Protein AF-A0A5B0P324-F1 (afdb_monomer)

Radius of gyration: 37.44 Å; Cα contacts (8 Å, |Δi|>4): 246; chains: 1; bounding box: 64×86×135 Å

Foldseek 3Di:
DDDDDDDDDDDDDDDDDDDDDDDDDDDDDDDDDDDDDDDDDDDDDDDDDDDDDDDDDDDYDDDDDDDDDDDDDDDDDDDDDDDPPPDPDPPPDPPDPDPLADDPVVDDPQCVLVLVLLLLLLCQQQVVQDPPDAFDADDPVLVVVLVVPDDDLVVLLVLLPPLVDDFPADLVLAPGCPPPDAAWGDGPPAIFHGDPCLVVVLSSSCRSSSHSGLGAGLVDDCPDNRNSNSLSSSLSSQLVSLVVCRRVRSVHDNVSSPDCVNSVSSVSNVRRPVSND

pLDDT: mean 73.2, std 26.62, range [27.5, 98.44]

Mean predicted aligned error: 17.52 Å

Sequence (277 aa):
MIPQNPQKPNQTRQNLEDHQNRTPLQSTKERRAPLKDLEHQNQPHQKNPITPPLPRNTPSSQQRTPSSQQKTPSSHQKSPSNQQKCSVTPKTKSPPANPLQMITKNMPESFSQTRDALYAHIKIIWNLMEQKTIPGPPPSDSLREFNSRFSDANEIEQTAENTNAPSLIPVKDIQTLKSLKLGRRKVGKGLVHLEDFFVEYTQATLARLGLRIWAPDLEDSPDSLYNEACRQAALKTFRQAACSDAYAYMNINKNHAKNLQLLIPTYNHYVHFLQKN

Secondary structure (DSSP, 8-state):
-----------------------PPP---PPPPPPP--------------------------------------------------------PPPPPPTTS--GGGS-GGGHHHHHHHHHHHHHHTT--STTPPPPPPPHHHHHHHTTT-SSHHHHHHHHH-TTSPPSS-GGG--TTTT---EEEEETTEEEEE-HHHHHHHHHHHHHTT-SS----SSS-TTSHHHHHHHHHHHHHHHHHHHTTTTGGGT--TTGGG-HHHHHHHHHIIIIITTT-

Structure (mmCIF, N/CA/C/O backbone):
data_AF-A0A5B0P324-F1
#
_entry.id   AF-A0A5B0P324-F1
#
loop_
_atom_site.group_PDB
_atom_site.id
_atom_site.type_symbol
_atom_site.label_atom_id
_atom_site.label_alt_id
_atom_site.label_comp_id
_atom_site.label_asym_id
_atom_site.label_entity_id
_atom_site.label_seq_id
_atom_site.pdbx_PDB_ins_code
_atom_site.Cartn_x
_atom_site.Cartn_y
_atom_site.Cartn_z
_atom_site.occupancy
_atom_site.B_iso_or_equiv
_atom_site.auth_seq_id
_atom_site.auth_comp_id
_atom_site.auth_asym_id
_atom_site.auth_atom_id
_atom_site.pdbx_PDB_model_num
ATOM 1 N N . MET A 1 1 ? 40.102 -16.112 65.828 1.00 38.84 1 MET A N 1
ATOM 2 C CA . MET A 1 1 ? 38.971 -17.036 66.059 1.00 38.84 1 MET A CA 1
ATOM 3 C C . MET A 1 1 ? 38.393 -17.461 64.718 1.00 38.84 1 MET A C 1
ATOM 5 O O . MET A 1 1 ? 37.965 -16.606 63.961 1.00 38.84 1 MET A O 1
ATOM 9 N N . ILE A 1 2 ? 38.449 -18.763 64.443 1.00 48.31 2 ILE A N 1
ATOM 10 C CA . ILE A 1 2 ? 37.806 -19.571 63.381 1.00 48.31 2 ILE A CA 1
ATOM 11 C C . ILE A 1 2 ? 37.641 -20.940 64.115 1.00 48.31 2 ILE A C 1
ATOM 13 O O . ILE A 1 2 ? 38.587 -21.254 64.848 1.00 48.31 2 ILE A O 1
ATOM 17 N N . PRO A 1 3 ? 36.532 -21.725 64.041 1.00 58.47 3 PRO A N 1
ATOM 18 C CA . PRO A 1 3 ? 35.900 -22.099 62.774 1.00 58.47 3 PRO A CA 1
ATOM 19 C C . PRO A 1 3 ? 34.384 -22.439 62.728 1.00 58.47 3 PRO A C 1
ATOM 21 O O . PRO A 1 3 ? 33.719 -22.662 63.729 1.00 58.47 3 PRO A O 1
ATOM 24 N N . GLN A 1 4 ? 33.943 -22.620 61.475 1.00 42.94 4 GLN A N 1
ATOM 25 C CA . GLN A 1 4 ? 33.040 -23.668 60.958 1.00 42.94 4 GLN A CA 1
ATOM 26 C C . GLN A 1 4 ? 31.518 -23.683 61.211 1.00 42.94 4 GLN A C 1
ATOM 28 O O . GLN A 1 4 ? 30.968 -23.343 62.249 1.00 42.94 4 GLN A O 1
ATOM 33 N N . ASN A 1 5 ? 30.877 -24.176 60.149 1.00 45.59 5 ASN A N 1
ATOM 34 C CA . ASN A 1 5 ? 29.464 -24.430 59.893 1.00 45.59 5 ASN A CA 1
ATOM 35 C C . ASN A 1 5 ? 29.218 -25.957 59.867 1.00 45.59 5 ASN A C 1
ATOM 37 O O . ASN A 1 5 ? 30.093 -26.661 59.355 1.00 45.59 5 ASN A O 1
ATOM 41 N N . PRO A 1 6 ? 28.051 -26.476 60.297 1.00 56.59 6 PRO A N 1
ATOM 42 C CA . PRO A 1 6 ? 27.623 -27.841 59.972 1.00 56.59 6 PRO A CA 1
ATOM 43 C C . PRO A 1 6 ? 26.332 -27.941 59.121 1.00 56.59 6 PRO A C 1
ATOM 45 O O . PRO A 1 6 ? 25.671 -26.960 58.795 1.00 56.59 6 PRO A O 1
ATOM 48 N N . GLN A 1 7 ? 26.035 -29.169 58.682 1.00 37.22 7 GLN A N 1
ATOM 49 C CA . GLN A 1 7 ? 25.192 -29.534 57.528 1.00 37.22 7 GLN A CA 1
ATOM 50 C C . GLN A 1 7 ? 23.667 -29.681 57.776 1.00 37.22 7 GLN A C 1
ATOM 52 O O . GLN A 1 7 ? 23.181 -29.717 58.901 1.00 37.22 7 GLN A O 1
ATOM 57 N N . LYS A 1 8 ? 22.938 -29.861 56.658 1.00 42.09 8 LYS A N 1
ATOM 58 C CA . LYS A 1 8 ? 21.540 -30.339 56.521 1.00 42.09 8 LYS A CA 1
ATOM 59 C C . LYS A 1 8 ? 21.308 -31.785 57.024 1.00 42.09 8 LYS A C 1
ATOM 61 O O . LYS A 1 8 ? 22.247 -32.577 57.024 1.00 42.09 8 LYS A O 1
ATOM 66 N N . PRO A 1 9 ? 20.026 -32.191 57.137 1.00 49.50 9 PRO A N 1
ATOM 67 C CA . PRO A 1 9 ? 19.474 -33.413 56.512 1.00 49.50 9 PRO A CA 1
ATOM 68 C C . PRO A 1 9 ? 18.405 -33.071 55.430 1.00 49.50 9 PRO A C 1
ATOM 70 O O . PRO A 1 9 ? 17.755 -32.036 55.520 1.00 49.50 9 PRO A O 1
ATOM 73 N N . ASN A 1 10 ? 18.341 -33.722 54.254 1.00 34.81 10 ASN A N 1
ATOM 74 C CA . ASN A 1 10 ? 17.746 -35.041 53.907 1.00 34.81 10 ASN A CA 1
ATOM 75 C C . ASN A 1 10 ? 16.214 -35.111 54.137 1.00 34.81 10 ASN A C 1
ATOM 77 O O . ASN A 1 10 ? 15.773 -34.939 55.262 1.00 34.81 10 ASN A O 1
ATOM 81 N N . GLN A 1 11 ? 15.354 -35.164 53.104 1.00 36.81 11 GLN A N 1
ATOM 82 C CA . GLN A 1 11 ? 15.037 -36.239 52.119 1.00 36.81 11 GLN A CA 1
ATOM 83 C C . GLN A 1 11 ? 13.753 -37.006 52.505 1.00 36.81 11 GLN A C 1
ATOM 85 O O . GLN A 1 11 ? 13.722 -37.562 53.590 1.00 36.81 11 GLN A O 1
ATOM 90 N N . THR A 1 12 ? 12.789 -37.116 51.571 1.00 36.47 12 THR A N 1
ATOM 91 C CA . THR A 1 12 ? 11.910 -38.292 51.323 1.00 36.47 12 THR A CA 1
ATOM 92 C C . THR A 1 12 ? 11.412 -38.233 49.863 1.00 36.47 12 THR A C 1
ATOM 94 O O . THR A 1 12 ? 11.355 -37.154 49.270 1.00 36.47 12 THR A O 1
ATOM 97 N N . ARG A 1 13 ? 11.132 -39.391 49.247 1.00 38.38 13 ARG A N 1
ATOM 98 C CA . ARG A 1 13 ? 10.875 -39.618 47.807 1.00 38.38 13 ARG A CA 1
ATOM 99 C C . ARG A 1 13 ? 9.849 -40.766 47.646 1.00 38.38 13 ARG A C 1
ATOM 101 O O . ARG A 1 13 ? 9.737 -41.551 48.579 1.00 38.38 13 ARG A O 1
ATOM 108 N N . GLN A 1 14 ? 9.257 -40.926 46.447 1.00 37.28 14 GLN A N 1
ATOM 109 C CA . GLN A 1 14 ? 8.412 -42.070 45.987 1.00 37.28 14 GLN A CA 1
ATOM 110 C C . GLN A 1 14 ? 6.9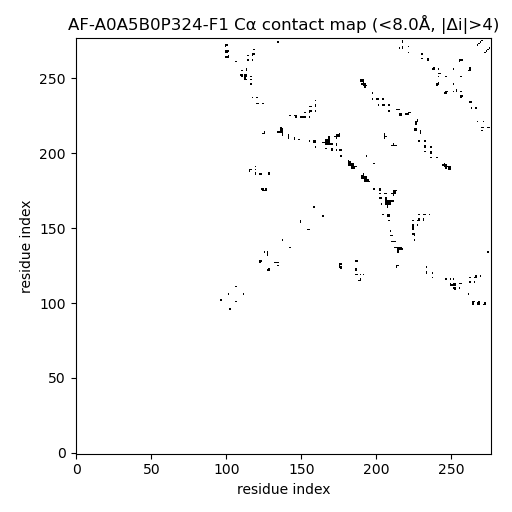55 -42.073 46.524 1.00 37.28 14 GLN A C 1
ATOM 112 O O . GLN A 1 14 ? 6.718 -41.512 47.586 1.00 37.28 14 GLN A O 1
ATOM 117 N N . ASN A 1 15 ? 5.914 -42.611 45.860 1.00 31.88 15 ASN A N 1
ATOM 118 C CA . ASN A 1 15 ? 5.717 -43.352 44.582 1.00 31.88 15 ASN A CA 1
ATOM 119 C C . ASN A 1 15 ? 4.668 -42.600 43.704 1.00 31.88 15 ASN A C 1
ATOM 121 O O . ASN A 1 15 ? 3.991 -41.725 44.230 1.00 31.88 15 ASN A O 1
ATOM 125 N N . LEU A 1 16 ? 4.533 -42.710 42.372 1.00 35.53 16 LEU A N 1
ATOM 126 C CA . LEU A 1 16 ? 4.498 -43.829 41.406 1.00 35.53 16 LEU A CA 1
ATOM 127 C C . LEU A 1 16 ? 3.202 -44.672 41.440 1.00 35.53 16 LEU A C 1
ATOM 129 O O . LEU A 1 16 ? 3.083 -45.547 42.285 1.00 35.53 16 LEU A O 1
ATOM 133 N N . GLU A 1 17 ? 2.303 -44.459 40.470 1.00 35.44 17 GLU A N 1
ATOM 134 C CA . GLU A 1 17 ? 1.503 -45.527 39.841 1.00 35.44 17 GLU A CA 1
ATOM 135 C C . GLU A 1 17 ? 0.922 -45.071 38.484 1.00 35.44 17 GLU A C 1
ATOM 137 O O . GLU A 1 17 ? 0.574 -43.903 38.297 1.00 35.44 17 GLU A O 1
ATOM 142 N N . ASP A 1 18 ? 0.891 -45.992 37.517 1.00 34.66 18 ASP A N 1
ATOM 143 C CA . ASP A 1 18 ? 0.393 -45.794 36.150 1.00 34.66 18 ASP A CA 1
ATOM 144 C C . ASP A 1 18 ? -1.140 -45.716 36.082 1.00 34.66 18 ASP A C 1
ATOM 146 O O . ASP A 1 18 ? -1.825 -46.328 36.895 1.00 34.66 18 ASP A O 1
ATOM 150 N N . HIS A 1 19 ? -1.680 -45.125 35.007 1.00 41.00 19 HIS A N 1
ATOM 151 C CA . HIS A 1 19 ? -2.779 -45.758 34.262 1.00 41.00 19 HIS A CA 1
ATOM 152 C C . HIS A 1 19 ? -2.731 -45.372 32.777 1.00 41.00 19 HIS A C 1
ATOM 154 O O . HIS A 1 19 ? -2.696 -44.201 32.400 1.00 41.00 19 HIS A O 1
ATOM 160 N N . GLN A 1 20 ? -2.721 -46.391 31.921 1.00 37.59 20 GLN A N 1
ATOM 161 C CA . GLN A 1 20 ? -2.701 -46.252 30.468 1.00 37.59 20 GLN A CA 1
ATOM 162 C C . GLN A 1 20 ? -4.116 -45.995 29.940 1.00 37.59 20 GLN A C 1
ATOM 164 O O . GLN A 1 20 ? -5.059 -46.649 30.380 1.00 37.59 20 GLN A O 1
ATOM 169 N N . ASN A 1 21 ? -4.256 -45.182 28.889 1.00 31.30 21 ASN A N 1
ATOM 170 C CA . ASN A 1 21 ? -5.264 -45.496 27.876 1.00 31.30 21 ASN A CA 1
ATOM 171 C C . ASN A 1 21 ? -4.837 -45.030 26.475 1.00 31.30 21 ASN A C 1
ATOM 173 O O . ASN A 1 21 ? -4.677 -43.838 26.214 1.00 31.30 21 ASN A O 1
ATOM 177 N N . ARG A 1 22 ? -4.637 -45.994 25.569 1.00 35.97 22 ARG A N 1
ATOM 178 C CA . ARG A 1 22 ? -4.470 -45.772 24.126 1.00 35.97 22 ARG A CA 1
ATOM 179 C C . ARG A 1 22 ? -5.779 -46.145 23.440 1.00 35.97 22 ARG A C 1
ATOM 181 O O . ARG A 1 22 ? -6.241 -47.265 23.624 1.00 35.97 22 ARG A O 1
ATOM 188 N N . THR A 1 23 ? -6.250 -45.304 22.524 1.00 33.69 23 THR A N 1
ATOM 189 C CA . THR A 1 23 ? -7.283 -45.680 21.542 1.00 33.69 23 THR A CA 1
ATOM 190 C C . THR A 1 23 ? -6.817 -45.219 20.150 1.00 33.69 23 THR A C 1
ATOM 192 O O . THR A 1 23 ? -6.193 -44.158 20.061 1.00 33.69 23 THR A O 1
ATOM 195 N N . PRO A 1 24 ? -6.960 -46.030 19.080 1.00 40.94 24 PRO A N 1
ATOM 196 C CA . PRO A 1 24 ? -5.988 -46.008 17.982 1.00 40.94 24 PRO A CA 1
ATOM 197 C C . PRO A 1 24 ? -6.380 -45.172 16.756 1.00 40.94 24 PRO A C 1
ATOM 199 O O . PRO A 1 24 ? -7.552 -44.931 16.476 1.00 40.94 24 PRO A O 1
ATOM 202 N N . LEU A 1 25 ? -5.364 -44.842 15.949 1.00 35.66 25 LEU A N 1
ATOM 203 C CA . LEU A 1 25 ? -5.528 -44.416 14.557 1.00 35.66 25 LEU A CA 1
ATOM 204 C C . LEU A 1 25 ? -6.272 -45.486 13.743 1.00 35.66 25 LEU A C 1
ATOM 206 O O . LEU A 1 25 ? -5.781 -46.608 13.608 1.00 35.66 25 LEU A O 1
ATOM 210 N N . GLN A 1 26 ? -7.385 -45.114 13.110 1.00 33.41 26 GLN A N 1
ATOM 211 C CA . GLN A 1 26 ? -7.947 -45.878 11.996 1.00 33.41 26 GLN A CA 1
ATOM 212 C C . GLN A 1 26 ? -7.481 -45.288 10.664 1.00 33.41 26 GLN A C 1
ATOM 214 O O . GLN A 1 26 ? -7.723 -44.126 10.349 1.00 33.41 26 GLN A O 1
ATOM 219 N N . SER A 1 27 ? -6.806 -46.122 9.872 1.00 32.44 27 SER A N 1
ATOM 220 C CA . SER A 1 27 ? -6.469 -45.837 8.480 1.00 32.44 27 SER A CA 1
ATOM 221 C C . SER A 1 27 ? -7.545 -46.430 7.575 1.00 32.44 27 SER A C 1
ATOM 223 O O . SER A 1 27 ? -7.651 -47.651 7.461 1.00 32.44 27 SER A O 1
ATOM 225 N N . THR A 1 28 ? -8.318 -45.584 6.897 1.00 33.25 28 THR A N 1
ATOM 226 C CA . THR A 1 28 ? -9.235 -46.001 5.828 1.00 33.25 28 THR A CA 1
ATOM 227 C C . THR A 1 28 ? -8.623 -45.705 4.460 1.00 33.25 28 THR A C 1
ATOM 229 O O . THR A 1 28 ? -8.764 -44.628 3.885 1.00 33.25 28 THR A O 1
ATOM 232 N N . LYS A 1 29 ? -7.930 -46.708 3.909 1.00 35.59 29 LYS A N 1
ATOM 233 C CA . LYS A 1 29 ? -7.640 -46.783 2.471 1.00 35.59 29 LYS A CA 1
ATOM 234 C C . LYS A 1 29 ? -8.918 -47.175 1.729 1.00 35.59 29 LYS A C 1
ATOM 236 O O . LYS A 1 29 ? -9.218 -48.364 1.649 1.00 35.59 29 LYS A O 1
ATOM 241 N N . GLU A 1 30 ? -9.606 -46.224 1.103 1.00 31.67 30 GLU A N 1
ATOM 242 C CA . GLU A 1 30 ? -10.566 -46.561 0.046 1.00 31.67 30 GLU A CA 1
ATOM 243 C C . GLU A 1 30 ? -9.902 -46.526 -1.333 1.00 31.67 30 GLU A C 1
ATOM 245 O O . GLU A 1 30 ? -9.440 -45.497 -1.827 1.00 31.67 30 GLU A O 1
ATOM 250 N N . ARG A 1 31 ? -9.858 -47.700 -1.970 1.00 33.34 31 ARG A N 1
ATOM 251 C CA . ARG A 1 31 ? -9.527 -47.850 -3.388 1.00 33.34 31 ARG A CA 1
ATOM 252 C C . ARG A 1 31 ? -10.742 -47.438 -4.219 1.00 33.34 31 ARG A C 1
ATOM 254 O O . ARG A 1 31 ? -11.759 -48.121 -4.164 1.00 33.34 31 ARG A O 1
ATOM 261 N N . ARG A 1 32 ? -10.609 -46.433 -5.088 1.00 34.09 32 ARG A N 1
ATOM 262 C CA . ARG A 1 32 ? -11.488 -46.331 -6.265 1.00 34.09 32 ARG A CA 1
ATOM 263 C C . ARG A 1 32 ? -10.964 -47.249 -7.367 1.00 34.09 32 ARG A C 1
ATOM 265 O O . ARG A 1 32 ? -9.829 -47.093 -7.811 1.00 34.09 32 ARG A O 1
ATOM 272 N N . ALA A 1 33 ? -11.795 -48.192 -7.802 1.00 36.06 33 ALA A N 1
ATOM 273 C CA . ALA A 1 33 ? -11.613 -48.889 -9.071 1.00 36.06 33 ALA A CA 1
ATOM 274 C C . ALA A 1 33 ? -12.147 -48.012 -10.227 1.00 36.06 33 ALA A C 1
ATOM 276 O O . ALA A 1 33 ? -13.065 -47.219 -10.002 1.00 36.06 33 ALA A O 1
ATOM 277 N N . PRO A 1 34 ? -11.594 -48.119 -11.448 1.00 40.34 34 PRO A N 1
ATOM 278 C CA . PRO A 1 34 ? -12.082 -47.372 -12.600 1.00 40.34 34 PRO A CA 1
ATOM 279 C C . PRO A 1 34 ? -13.266 -48.091 -13.261 1.00 40.34 34 PRO A C 1
ATOM 281 O O . PRO A 1 34 ? -13.194 -49.296 -13.502 1.00 40.34 34 PRO A O 1
ATOM 284 N N . LEU A 1 35 ? -14.312 -47.346 -13.630 1.00 31.72 35 LEU A N 1
ATOM 285 C CA . LEU A 1 35 ? -15.255 -47.787 -14.659 1.00 31.72 35 LEU A CA 1
ATOM 286 C C . LEU A 1 35 ? -14.938 -47.081 -15.977 1.00 31.72 35 LEU A C 1
ATOM 288 O O . LEU A 1 35 ? -14.643 -45.886 -16.002 1.00 31.72 35 LEU A O 1
ATOM 292 N N . LYS A 1 36 ? -14.993 -47.862 -17.050 1.00 31.62 36 LYS A N 1
ATOM 293 C CA . LYS A 1 36 ? -14.833 -47.435 -18.435 1.00 31.62 36 LYS A CA 1
ATOM 294 C C . LYS A 1 36 ? -16.193 -47.362 -19.131 1.00 31.62 36 LYS A C 1
ATOM 296 O O . LYS A 1 36 ? -17.116 -48.060 -18.728 1.00 31.62 36 LYS A O 1
ATOM 301 N N . ASP A 1 37 ? -16.217 -46.566 -20.193 1.00 30.27 37 ASP A N 1
ATOM 302 C CA . ASP A 1 37 ? -17.000 -46.716 -21.422 1.00 30.27 37 ASP A CA 1
ATOM 303 C C . ASP A 1 37 ? -18.512 -46.992 -21.305 1.00 30.27 37 ASP A C 1
ATOM 305 O O . ASP A 1 37 ? -18.965 -48.114 -21.089 1.00 30.27 37 ASP A O 1
ATOM 309 N N . LEU A 1 38 ? -19.297 -45.971 -21.659 1.00 34.16 38 LEU A N 1
ATOM 310 C CA . LEU A 1 38 ? -20.441 -46.167 -22.546 1.00 34.16 38 LEU A CA 1
ATOM 311 C C . LEU A 1 38 ? -20.463 -45.029 -23.575 1.00 34.16 38 LEU A C 1
ATOM 313 O O . LEU A 1 38 ? -20.365 -43.849 -23.245 1.00 34.16 38 LEU A O 1
ATOM 317 N N . GLU A 1 39 ? -20.470 -45.443 -24.834 1.00 30.38 39 GLU A N 1
ATOM 318 C CA . GLU A 1 39 ? -20.214 -44.650 -26.037 1.00 30.38 39 GLU A CA 1
ATOM 319 C C . GLU A 1 39 ? -21.546 -44.289 -26.735 1.00 30.38 39 GLU A C 1
ATOM 321 O O . GLU A 1 39 ? -22.606 -44.742 -26.310 1.00 30.38 39 GLU A O 1
ATOM 326 N N . HIS A 1 40 ? -21.461 -43.574 -27.864 1.00 33.56 40 HIS A N 1
ATOM 327 C CA . HIS A 1 40 ? -22.527 -43.283 -28.838 1.00 33.56 40 HIS A CA 1
ATOM 328 C C . HIS A 1 40 ? -23.510 -42.147 -28.469 1.00 33.56 40 HIS A C 1
ATOM 330 O O . HIS A 1 40 ? -23.932 -42.008 -27.330 1.00 33.56 40 HIS A O 1
ATOM 336 N N . GLN A 1 41 ? -23.980 -41.300 -29.396 1.00 28.94 41 GLN A N 1
ATOM 337 C CA . GLN A 1 41 ? -23.569 -40.964 -30.775 1.00 28.94 41 GLN A CA 1
ATOM 338 C C . GLN A 1 41 ? -24.438 -39.770 -31.224 1.00 28.94 41 GLN A C 1
ATOM 340 O O . GLN A 1 41 ? -25.619 -39.765 -30.893 1.00 28.94 41 GLN A O 1
ATOM 345 N N . ASN A 1 42 ? -23.883 -38.780 -31.947 1.00 29.62 42 ASN A N 1
ATOM 346 C CA . ASN A 1 42 ? -24.528 -38.028 -33.053 1.00 29.62 42 ASN A CA 1
ATOM 347 C C . ASN A 1 42 ? -23.799 -36.707 -33.392 1.00 29.62 42 ASN A C 1
ATOM 349 O O . ASN A 1 42 ? -23.992 -35.676 -32.752 1.00 29.62 42 ASN A O 1
ATOM 353 N N . GLN A 1 43 ? -23.043 -36.727 -34.493 1.00 32.72 43 GLN A N 1
ATOM 354 C CA . GLN A 1 43 ? -22.943 -35.601 -35.430 1.00 32.72 43 GLN A CA 1
ATOM 355 C C . GLN A 1 43 ? -23.574 -36.044 -36.756 1.00 32.72 43 GLN A C 1
ATOM 357 O O . GLN A 1 43 ? -23.440 -37.214 -37.117 1.00 32.72 43 GLN A O 1
ATOM 362 N N . PRO A 1 44 ? -24.101 -35.106 -37.552 1.00 34.38 44 PRO A N 1
ATOM 363 C CA . PRO A 1 44 ? -24.042 -35.189 -39.004 1.00 34.38 44 PRO A CA 1
ATOM 364 C C . PRO A 1 44 ? -23.122 -34.102 -39.595 1.00 34.38 44 PRO A C 1
ATOM 366 O O . PRO A 1 44 ? -23.127 -32.947 -39.172 1.00 34.38 44 PRO A O 1
ATOM 369 N N . HIS A 1 45 ? -22.330 -34.480 -40.600 1.00 30.77 45 HIS A N 1
ATOM 370 C CA . HIS A 1 45 ? -21.428 -33.590 -41.343 1.00 30.77 45 HIS A CA 1
ATOM 371 C C . HIS A 1 45 ? -22.122 -32.824 -42.486 1.00 30.77 45 HIS A C 1
ATOM 373 O O . HIS A 1 45 ? -23.000 -33.380 -43.137 1.00 30.77 45 HIS A O 1
ATOM 379 N N . GLN A 1 46 ? -21.587 -31.643 -42.835 1.00 33.47 46 GLN A N 1
ATOM 380 C CA . GLN A 1 46 ? -21.504 -31.039 -44.191 1.00 33.47 46 GLN A CA 1
ATOM 381 C C . GLN A 1 46 ? -20.531 -29.832 -44.092 1.00 33.47 46 GLN A C 1
ATOM 383 O O . GLN A 1 46 ? -20.757 -28.949 -43.277 1.00 33.47 46 GLN A O 1
ATOM 388 N N . LYS A 1 47 ? -19.298 -29.840 -44.630 1.00 31.91 47 LYS A N 1
ATOM 389 C CA . LYS A 1 47 ? -18.827 -29.714 -46.036 1.00 31.91 47 LYS A CA 1
ATOM 390 C C . LYS A 1 47 ? -19.180 -28.383 -46.754 1.00 31.91 47 LYS A C 1
ATOM 392 O O . LYS A 1 47 ? -20.195 -28.319 -47.425 1.00 31.91 47 LYS A O 1
ATOM 397 N N . ASN A 1 48 ? -18.278 -27.391 -46.607 1.00 30.67 48 ASN A N 1
ATOM 398 C CA . ASN A 1 48 ? -17.602 -26.492 -47.591 1.00 30.67 48 ASN A CA 1
ATOM 399 C C . ASN A 1 48 ? -18.221 -26.207 -48.991 1.00 30.67 48 ASN A C 1
ATOM 401 O O . ASN A 1 48 ? -18.841 -27.109 -49.546 1.00 30.67 48 ASN A O 1
ATOM 405 N N . PRO A 1 49 ? -17.781 -25.148 -49.731 1.00 44.47 49 PRO A N 1
ATOM 406 C CA . PRO A 1 49 ? -17.235 -23.810 -49.380 1.00 44.47 49 PRO A CA 1
ATOM 407 C C . PRO A 1 49 ? -17.918 -22.671 -50.217 1.00 44.47 49 PRO A C 1
ATOM 409 O O . PRO A 1 49 ? -18.979 -22.915 -50.774 1.00 44.47 49 PRO A O 1
ATOM 412 N N . ILE A 1 50 ? -17.306 -21.468 -50.349 1.00 32.25 50 ILE A N 1
ATOM 413 C CA . ILE A 1 50 ? -17.187 -20.596 -51.571 1.00 32.25 50 ILE A CA 1
ATOM 414 C C . ILE A 1 50 ? -17.135 -19.074 -51.257 1.00 32.25 50 ILE A C 1
ATOM 416 O O . ILE A 1 50 ? -17.992 -18.518 -50.577 1.00 32.25 50 ILE A O 1
ATOM 420 N N . THR A 1 51 ? -16.163 -18.396 -51.877 1.00 33.97 51 THR A N 1
ATOM 421 C CA . THR A 1 51 ? -16.077 -16.948 -52.204 1.00 33.97 51 THR A CA 1
ATOM 422 C C . THR A 1 51 ? -15.551 -16.844 -53.652 1.00 33.97 51 THR A C 1
ATOM 424 O O . THR A 1 51 ? -14.995 -17.840 -54.123 1.00 33.97 51 THR A O 1
ATOM 427 N N . PRO A 1 52 ? -15.579 -15.690 -54.363 1.00 52.53 52 PRO A N 1
ATOM 428 C CA . PRO A 1 52 ? -16.289 -14.414 -54.171 1.00 52.53 52 PRO A CA 1
ATOM 429 C C . PRO A 1 52 ? -17.200 -14.090 -55.399 1.00 52.53 52 PRO A C 1
ATOM 431 O O . PRO A 1 52 ? -17.535 -15.008 -56.147 1.00 52.53 52 PRO A O 1
ATOM 434 N N . PRO A 1 53 ? -17.610 -12.823 -55.649 1.00 39.56 53 PRO A N 1
ATOM 435 C CA . PRO A 1 53 ? -16.830 -12.040 -56.626 1.00 39.56 53 PRO A CA 1
ATOM 436 C C . PRO A 1 53 ? -16.724 -10.520 -56.356 1.00 39.56 53 PRO A C 1
ATOM 438 O O . PRO A 1 53 ? -17.503 -9.922 -55.619 1.00 39.56 53 PRO A O 1
ATOM 441 N N . LEU A 1 54 ? -15.754 -9.892 -57.029 1.00 36.97 54 LEU A N 1
ATOM 442 C CA . LEU A 1 54 ? -15.623 -8.438 -57.201 1.0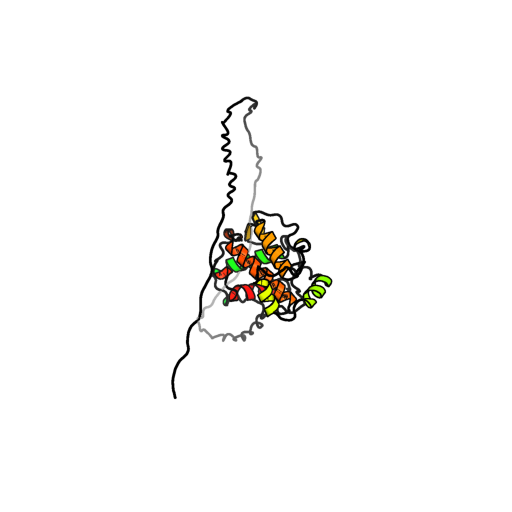0 36.97 54 LEU A CA 1
ATOM 443 C C . LEU A 1 54 ? -16.445 -7.967 -58.421 1.00 36.97 54 LEU A C 1
ATOM 445 O O . LEU A 1 54 ? -16.684 -8.769 -59.327 1.00 36.97 54 LEU A O 1
ATOM 449 N N . PRO A 1 55 ? -16.723 -6.657 -58.550 1.00 44.50 55 PRO A N 1
ATOM 450 C CA . PRO A 1 55 ? -16.446 -6.011 -59.838 1.00 44.50 55 PRO A CA 1
ATOM 451 C C . PRO A 1 55 ? -15.444 -4.853 -59.739 1.00 44.50 55 PRO A C 1
ATOM 453 O O . PRO A 1 55 ? -15.469 -4.021 -58.836 1.00 44.50 55 PRO A O 1
ATOM 456 N N . ARG A 1 56 ? -14.571 -4.805 -60.743 1.00 32.66 56 ARG A N 1
ATOM 457 C CA . ARG A 1 56 ? -13.660 -3.707 -61.093 1.00 32.66 56 ARG A CA 1
ATOM 458 C C . ARG A 1 56 ? -14.425 -2.659 -61.915 1.00 32.66 56 ARG A C 1
ATOM 460 O O . ARG A 1 56 ? -15.283 -3.066 -62.686 1.00 32.66 56 ARG A O 1
ATOM 467 N N . ASN A 1 57 ? -14.061 -1.371 -61.815 1.00 30.97 57 ASN A N 1
ATOM 468 C CA . ASN A 1 57 ? -13.964 -0.438 -62.960 1.00 30.97 57 ASN A CA 1
ATOM 469 C C . ASN A 1 57 ? -13.392 0.942 -62.563 1.00 30.97 57 ASN A C 1
ATOM 471 O O . ASN A 1 57 ? -14.089 1.812 -62.054 1.00 30.97 57 ASN A O 1
ATOM 475 N N . THR A 1 58 ? -12.112 1.147 -62.874 1.00 35.41 58 THR A N 1
ATOM 476 C CA . THR A 1 58 ? -11.531 2.435 -63.305 1.00 35.41 58 THR A CA 1
ATOM 477 C C . THR A 1 58 ? -11.480 2.416 -64.847 1.00 35.41 58 THR A C 1
ATOM 479 O O . THR A 1 58 ? -11.490 1.310 -65.400 1.00 35.41 58 THR A O 1
ATOM 482 N N . PRO A 1 59 ? -11.451 3.559 -65.577 1.00 39.59 59 PRO A N 1
ATOM 483 C CA . PRO A 1 59 ? -10.147 4.200 -65.856 1.00 39.59 59 PRO A CA 1
ATOM 484 C C . PRO A 1 59 ? -10.140 5.720 -66.192 1.00 39.59 59 PRO A C 1
ATOM 486 O O . PRO A 1 59 ? -11.128 6.270 -66.657 1.00 39.59 59 PRO A O 1
ATOM 489 N N . SER A 1 60 ? -8.927 6.305 -66.160 1.00 31.09 60 SER A N 1
ATOM 490 C CA . SER A 1 60 ? -8.450 7.410 -67.036 1.00 31.09 60 SER A CA 1
ATOM 491 C C . SER A 1 60 ? -9.071 8.824 -66.909 1.00 31.09 60 SER A C 1
ATOM 493 O O . SER A 1 60 ? -10.226 8.980 -66.555 1.00 31.09 60 SER A O 1
ATOM 495 N N . SER A 1 61 ? -8.372 9.922 -67.243 1.00 30.97 61 SER A N 1
ATOM 496 C CA . SER A 1 61 ? -6.945 10.136 -67.579 1.00 30.97 61 SER A CA 1
ATOM 497 C C . SER A 1 61 ? -6.613 11.643 -67.621 1.00 30.97 61 SER A C 1
ATOM 499 O O . SER A 1 61 ? -7.451 12.382 -68.111 1.00 30.97 61 SER A O 1
ATOM 501 N N . GLN A 1 62 ? -5.359 12.024 -67.294 1.00 33.81 62 GLN A N 1
ATOM 502 C CA . GLN A 1 62 ? -4.536 13.054 -67.997 1.00 33.81 62 GLN A CA 1
ATOM 503 C C . GLN A 1 62 ? -5.060 14.533 -68.039 1.00 33.81 62 GLN A C 1
ATOM 505 O O . GLN A 1 62 ? -6.235 14.786 -67.859 1.00 33.81 62 GLN A O 1
ATOM 510 N N . GLN A 1 63 ? -4.287 15.611 -68.268 1.00 31.08 63 GLN A N 1
ATOM 511 C CA . GLN A 1 63 ? -2.836 15.883 -68.321 1.00 31.08 63 GLN A CA 1
ATOM 512 C C . GLN A 1 63 ? -2.568 17.417 -68.254 1.00 31.08 63 GLN A C 1
ATOM 514 O O . GLN A 1 63 ? -3.454 18.202 -68.566 1.00 31.08 63 GLN A O 1
ATOM 519 N N . ARG A 1 64 ? -1.287 17.785 -68.047 1.00 27.50 64 ARG A N 1
ATOM 520 C CA . ARG A 1 64 ? -0.568 18.995 -68.547 1.00 27.50 64 ARG A CA 1
ATOM 521 C C . ARG A 1 64 ? -0.738 20.384 -67.889 1.00 27.50 64 ARG A C 1
ATOM 523 O O . ARG A 1 64 ? -1.812 20.955 -67.778 1.00 27.50 64 ARG A O 1
ATOM 530 N N . THR A 1 65 ? 0.441 20.946 -67.603 1.00 34.72 65 THR A N 1
ATOM 531 C CA . THR A 1 65 ? 0.826 22.368 -67.474 1.00 34.72 65 THR A CA 1
ATOM 532 C C . THR A 1 65 ? 1.007 23.013 -68.876 1.00 34.72 65 THR A C 1
ATOM 534 O O . THR A 1 65 ? 0.943 22.268 -69.861 1.00 34.72 65 THR A O 1
ATOM 537 N N . PRO A 1 66 ? 1.185 24.352 -69.043 1.00 45.62 66 PRO A N 1
ATOM 538 C CA . PRO A 1 66 ? 2.399 25.139 -68.695 1.00 45.62 66 PRO A CA 1
ATOM 539 C C . PRO A 1 66 ? 2.014 26.519 -68.052 1.00 45.62 66 PRO A C 1
ATOM 541 O O . PRO A 1 66 ? 0.954 26.571 -67.443 1.00 45.62 66 PRO A O 1
ATOM 544 N N . SER A 1 67 ? 2.740 27.660 -68.046 1.00 32.81 67 SER A N 1
ATOM 545 C CA . SER A 1 67 ? 4.032 28.092 -68.630 1.00 32.81 67 SER A CA 1
ATOM 546 C C . SER A 1 67 ? 4.593 29.380 -67.965 1.00 32.81 67 SER A C 1
ATOM 548 O O . SER A 1 67 ? 3.808 30.281 -67.719 1.00 32.81 67 SER A O 1
ATOM 550 N N . SER A 1 68 ? 5.930 29.478 -67.799 1.00 31.95 68 SER A N 1
ATOM 551 C CA . SER A 1 68 ? 6.850 30.621 -68.116 1.00 31.95 68 SER A CA 1
ATOM 552 C C . SER A 1 68 ? 6.568 32.062 -67.580 1.00 31.95 68 SER A C 1
ATOM 554 O O . SER A 1 68 ? 5.435 32.510 -67.581 1.00 31.95 68 SER A O 1
ATOM 556 N N . GLN A 1 69 ? 7.533 32.909 -67.162 1.00 35.81 69 GLN A N 1
ATOM 557 C CA . GLN A 1 69 ? 8.806 33.289 -67.816 1.00 35.81 69 GLN A CA 1
ATOM 558 C C . GLN A 1 69 ? 9.857 33.935 -66.857 1.00 35.81 69 GLN A C 1
ATOM 560 O O . GLN A 1 69 ? 9.500 34.821 -66.097 1.00 35.81 69 GLN A O 1
ATOM 565 N N . GLN A 1 70 ? 11.145 33.549 -67.009 1.00 35.16 70 GLN A N 1
ATOM 566 C CA . GLN A 1 70 ? 12.373 34.384 -67.231 1.00 35.16 70 GLN A CA 1
ATOM 567 C C . GLN A 1 70 ? 12.764 35.553 -66.266 1.00 35.16 70 GLN A C 1
ATOM 569 O O . GLN A 1 70 ? 11.904 36.231 -65.736 1.00 35.16 70 GLN A O 1
ATOM 574 N N . LYS A 1 71 ? 14.042 35.931 -66.009 1.00 31.27 71 LYS A N 1
ATOM 575 C CA . LYS A 1 71 ? 15.355 35.826 -66.720 1.00 31.27 71 LYS A CA 1
ATOM 576 C C . LYS A 1 71 ? 16.561 35.854 -65.727 1.00 31.27 71 LYS A C 1
ATOM 578 O O . LYS A 1 71 ? 16.405 36.249 -64.579 1.00 31.27 71 LYS A O 1
ATOM 583 N N . THR A 1 72 ? 17.761 35.485 -66.195 1.00 30.41 72 THR A N 1
ATOM 584 C CA . THR A 1 72 ? 19.107 35.606 -65.548 1.00 30.41 72 THR A CA 1
ATOM 585 C C . THR A 1 72 ? 19.841 36.898 -66.038 1.00 30.41 72 THR A C 1
ATOM 587 O O . THR A 1 72 ? 19.173 37.629 -66.776 1.00 30.41 72 THR A O 1
ATOM 590 N N . PRO A 1 73 ? 21.143 37.239 -65.753 1.00 44.94 73 PRO A N 1
ATOM 591 C CA . PRO A 1 73 ? 22.230 36.510 -65.045 1.00 44.94 73 PRO A CA 1
ATOM 592 C C . PRO A 1 73 ? 23.247 37.325 -64.162 1.00 44.94 73 PRO A C 1
ATOM 594 O O . PRO A 1 73 ? 23.251 38.547 -64.139 1.00 44.94 73 PRO A O 1
ATOM 597 N N . SER A 1 74 ? 24.224 36.591 -63.589 1.00 28.23 74 SER A N 1
ATOM 598 C CA . SER A 1 74 ? 25.642 36.970 -63.315 1.00 28.23 74 SER A CA 1
ATOM 599 C C . SER A 1 74 ? 26.035 37.888 -62.133 1.00 28.23 74 SER A C 1
ATOM 601 O O . SER A 1 74 ? 25.788 39.087 -62.154 1.00 28.23 74 SER A O 1
ATOM 603 N N . SER A 1 75 ? 26.831 37.366 -61.180 1.00 28.22 75 SER A N 1
ATOM 604 C CA . SER A 1 75 ? 28.304 37.572 -61.138 1.00 28.22 75 SER A CA 1
ATOM 605 C C . SER A 1 75 ? 28.954 36.893 -59.908 1.00 28.22 75 SER A C 1
ATOM 607 O O . SER A 1 75 ? 28.282 36.572 -58.930 1.00 28.22 75 SER A O 1
ATOM 609 N N . HIS A 1 76 ? 30.267 36.648 -59.955 1.00 39.06 76 HIS A N 1
ATOM 610 C CA . HIS A 1 76 ? 31.055 36.033 -58.878 1.00 39.06 76 HIS A CA 1
ATOM 611 C C . HIS A 1 76 ? 31.468 37.027 -57.780 1.00 39.06 76 HIS A C 1
ATOM 613 O O . HIS A 1 76 ? 31.891 38.132 -58.103 1.00 39.06 76 HIS A O 1
ATOM 619 N N . GLN A 1 77 ? 31.567 36.560 -56.526 1.00 33.34 77 GLN A N 1
ATOM 620 C CA . GLN A 1 77 ? 32.732 36.821 -55.657 1.00 33.34 77 GLN A CA 1
ATOM 621 C C . GLN A 1 77 ? 32.795 35.839 -54.467 1.00 33.34 77 GLN A C 1
ATOM 623 O O . GLN A 1 77 ? 31.779 35.295 -54.042 1.00 33.34 77 GLN A O 1
ATOM 628 N N . LYS A 1 78 ? 34.009 35.564 -53.965 1.00 32.81 78 LYS A N 1
ATOM 629 C CA . LYS A 1 78 ? 34.284 34.650 -52.838 1.00 32.81 78 LYS A CA 1
ATOM 630 C C . LYS A 1 78 ? 34.732 35.435 -51.599 1.00 32.81 78 LYS A C 1
ATOM 632 O O . LYS A 1 78 ? 35.675 36.209 -51.716 1.00 32.81 78 LYS A O 1
ATOM 637 N N . SER A 1 79 ? 34.206 35.044 -50.430 1.00 29.73 79 SER A N 1
ATOM 638 C CA . SER A 1 79 ? 34.779 35.267 -49.082 1.00 29.73 79 SER A CA 1
ATOM 639 C C . SER A 1 79 ? 34.848 36.722 -48.559 1.00 29.73 79 SER A C 1
ATOM 641 O O . SER A 1 79 ? 34.798 37.654 -49.354 1.00 29.73 79 SER A O 1
ATOM 643 N N . PRO A 1 80 ? 34.987 36.944 -47.227 1.00 36.56 80 PRO A N 1
ATOM 644 C CA . PRO A 1 80 ? 35.211 35.960 -46.160 1.00 36.56 80 PRO A CA 1
ATOM 645 C C . PRO A 1 80 ? 34.097 35.840 -45.103 1.00 36.56 80 PRO A C 1
ATOM 647 O O . PRO A 1 80 ? 33.231 36.695 -44.944 1.00 36.56 80 PRO A O 1
ATOM 650 N N . SER A 1 81 ? 34.191 34.748 -44.340 1.00 43.91 81 SER A N 1
ATOM 651 C CA . SER A 1 81 ? 33.453 34.512 -43.095 1.00 43.91 81 SER A CA 1
ATOM 652 C C . SER A 1 81 ? 33.606 35.683 -42.124 1.00 43.91 81 SER A C 1
ATOM 654 O O . SER A 1 81 ? 34.732 36.080 -41.820 1.00 43.91 81 SER A O 1
ATOM 656 N N . ASN A 1 82 ? 32.491 36.186 -41.591 1.00 36.22 82 ASN A N 1
ATOM 657 C CA . ASN A 1 82 ? 32.504 37.087 -40.446 1.00 36.22 82 ASN A CA 1
ATOM 658 C C . ASN A 1 82 ? 31.602 36.517 -39.346 1.00 36.22 82 ASN A C 1
ATOM 660 O O . ASN A 1 82 ? 30.461 36.123 -39.592 1.00 36.22 82 ASN A O 1
ATOM 664 N N . GLN A 1 83 ? 32.153 36.393 -38.142 1.00 45.69 83 GLN A N 1
ATOM 665 C CA . GLN A 1 83 ? 31.580 35.570 -37.081 1.00 45.69 83 GLN A CA 1
ATOM 666 C C . GLN A 1 83 ? 30.346 36.245 -36.470 1.00 45.69 83 GLN A C 1
ATOM 668 O O . GLN A 1 83 ? 30.472 37.168 -35.663 1.00 45.69 83 GLN A O 1
ATOM 673 N N . GLN A 1 84 ? 29.144 35.742 -36.771 1.00 39.78 84 GLN A N 1
ATOM 674 C CA . GLN A 1 84 ? 27.976 36.035 -35.941 1.00 39.78 84 GLN A CA 1
ATOM 675 C C . GLN A 1 84 ? 28.145 35.349 -34.584 1.00 39.78 84 GLN A C 1
ATOM 677 O O . GLN A 1 84 ? 27.843 34.170 -34.390 1.00 39.78 84 GLN A O 1
ATOM 682 N N . LYS A 1 85 ? 28.671 36.132 -33.642 1.00 38.09 85 LYS A N 1
ATOM 683 C CA . LYS A 1 85 ? 28.802 35.818 -32.224 1.00 38.09 85 LYS A CA 1
ATOM 684 C C . LYS A 1 85 ? 27.416 35.475 -31.676 1.00 38.09 85 LYS A C 1
ATOM 686 O O . LYS A 1 85 ? 26.639 36.374 -31.366 1.00 38.09 85 LYS A O 1
ATOM 691 N N . CYS A 1 86 ? 27.107 34.181 -31.591 1.00 36.88 86 CYS A N 1
ATOM 692 C CA . CYS A 1 86 ? 25.854 33.705 -31.016 1.00 36.88 86 CYS A CA 1
ATOM 693 C C . CYS A 1 86 ? 25.719 34.269 -29.601 1.00 36.88 86 CYS A C 1
ATOM 695 O O . CYS A 1 86 ? 26.512 33.947 -28.712 1.00 36.88 86 CYS A O 1
ATOM 697 N N . SER A 1 87 ? 24.727 35.134 -29.409 1.00 40.25 87 SER A N 1
ATOM 698 C CA . SER A 1 87 ? 24.331 35.643 -28.107 1.00 40.25 87 SER A CA 1
ATOM 699 C C . SER A 1 87 ? 23.900 34.457 -27.254 1.00 40.25 87 SER A C 1
ATOM 701 O O . SER A 1 87 ? 22.861 33.845 -27.488 1.00 40.25 87 SER A O 1
ATOM 703 N N . VAL A 1 88 ? 24.736 34.099 -26.278 1.00 45.38 88 VAL A N 1
ATOM 704 C CA . VAL A 1 88 ? 24.443 33.015 -25.341 1.00 45.38 88 VAL A CA 1
ATOM 705 C C . VAL A 1 88 ? 23.244 33.439 -24.503 1.00 45.38 88 VAL A C 1
ATOM 707 O O . VAL A 1 88 ? 23.386 34.199 -23.546 1.00 45.38 88 VAL A O 1
ATOM 710 N N . THR A 1 89 ? 22.060 32.945 -24.863 1.00 49.47 89 THR A N 1
ATOM 711 C CA . THR A 1 89 ? 20.873 33.048 -24.017 1.00 49.47 89 THR A CA 1
ATOM 712 C C . THR A 1 89 ? 21.233 32.460 -22.652 1.00 49.47 89 THR A C 1
ATOM 714 O O . THR A 1 89 ? 21.716 31.320 -22.605 1.00 49.47 89 THR A O 1
ATOM 717 N N . PRO A 1 90 ? 21.043 33.189 -21.536 1.00 46.50 90 PRO A N 1
ATOM 718 C CA . PRO A 1 90 ? 21.283 32.623 -20.220 1.00 46.50 90 PRO A CA 1
ATOM 719 C C . PRO A 1 90 ? 20.463 31.344 -20.079 1.00 46.50 90 PRO A C 1
ATOM 721 O O . PRO A 1 90 ? 19.269 31.337 -20.378 1.00 46.50 90 PRO A O 1
ATOM 724 N N . LYS A 1 91 ? 21.093 30.250 -19.636 1.00 52.53 91 LYS A N 1
ATOM 725 C CA . LYS A 1 91 ? 20.354 29.033 -19.293 1.00 52.53 91 LYS A CA 1
ATOM 726 C C . LYS A 1 91 ? 19.431 29.376 -18.129 1.00 52.53 91 LYS A C 1
ATOM 728 O O . LYS A 1 91 ? 19.889 29.415 -16.986 1.00 52.53 91 LYS A O 1
ATOM 733 N N . THR A 1 92 ? 18.156 29.628 -18.422 1.00 48.28 92 THR A N 1
ATOM 734 C CA . THR A 1 92 ? 17.106 29.732 -17.411 1.00 48.28 92 THR A CA 1
ATOM 735 C C . THR A 1 92 ? 17.216 28.496 -16.537 1.00 48.28 92 THR A C 1
ATOM 737 O O . THR A 1 92 ? 17.068 27.375 -17.030 1.00 48.28 92 THR A O 1
ATOM 740 N N . LYS A 1 93 ? 17.566 28.686 -15.261 1.00 54.88 93 LYS A N 1
ATOM 741 C CA . LYS A 1 93 ? 17.614 27.578 -14.309 1.00 54.88 93 LYS A CA 1
ATOM 742 C C . LYS A 1 93 ? 16.214 26.977 -14.298 1.00 54.88 93 LYS A C 1
ATOM 744 O O . LYS A 1 93 ? 15.257 27.695 -14.013 1.00 54.88 93 LYS A O 1
ATOM 749 N N . SER A 1 94 ? 16.096 25.700 -14.664 1.00 60.44 94 SER A N 1
ATOM 750 C CA . SER A 1 94 ? 14.827 24.982 -14.560 1.00 60.44 94 SER A CA 1
ATOM 751 C C . SER A 1 94 ? 14.269 25.170 -13.145 1.00 60.44 94 SER A C 1
ATOM 753 O O . SER A 1 94 ? 15.075 25.209 -12.206 1.00 60.44 94 SER A O 1
ATOM 755 N N . PRO A 1 95 ? 12.939 25.280 -12.970 1.00 62.91 95 PRO A N 1
ATOM 756 C CA . PRO A 1 95 ? 12.347 25.349 -11.641 1.00 62.91 95 PRO A CA 1
ATOM 757 C C . PRO A 1 95 ? 12.903 24.230 -10.749 1.00 62.91 95 PRO A C 1
ATOM 759 O O . PRO A 1 95 ? 13.120 23.121 -11.256 1.00 62.91 95 PRO A O 1
ATOM 762 N N . PRO A 1 96 ? 13.172 24.496 -9.457 1.00 67.12 96 PRO A N 1
ATOM 763 C CA . PRO A 1 96 ? 13.597 23.446 -8.543 1.00 67.12 96 PRO A CA 1
ATOM 764 C C . PRO A 1 96 ? 12.563 22.317 -8.583 1.00 67.12 96 PRO A C 1
ATOM 766 O O . PRO A 1 96 ? 11.361 22.567 -8.491 1.00 67.12 96 PRO A O 1
ATOM 769 N N . ALA A 1 97 ? 13.034 21.084 -8.779 1.00 74.06 97 ALA A N 1
ATOM 770 C CA . ALA A 1 97 ? 12.156 19.922 -8.801 1.00 74.06 97 ALA A CA 1
ATOM 771 C C . ALA A 1 97 ? 11.401 19.831 -7.468 1.00 74.06 97 ALA A C 1
ATOM 773 O O . ALA A 1 97 ? 11.978 20.086 -6.409 1.00 74.06 97 ALA A O 1
ATOM 774 N N . ASN A 1 98 ? 10.118 19.476 -7.525 1.00 79.00 98 ASN A N 1
ATOM 775 C CA . ASN A 1 98 ? 9.315 19.294 -6.319 1.00 79.00 98 ASN A CA 1
ATOM 776 C C . ASN A 1 98 ? 9.973 18.203 -5.440 1.00 79.00 98 ASN A C 1
ATOM 778 O O . ASN A 1 98 ? 10.384 17.181 -5.989 1.00 79.00 98 ASN A O 1
ATOM 782 N N . PRO A 1 99 ? 10.087 18.375 -4.108 1.00 81.69 99 PRO A N 1
ATOM 783 C CA . PRO A 1 99 ? 10.781 17.415 -3.239 1.00 81.69 99 PRO A CA 1
ATOM 784 C C . PRO A 1 99 ? 10.167 16.005 -3.252 1.00 81.69 99 PRO A C 1
ATOM 786 O O . PRO A 1 99 ? 10.868 15.028 -3.004 1.00 81.69 99 PRO A O 1
ATOM 789 N N . LEU A 1 100 ? 8.879 15.883 -3.588 1.00 85.81 100 LEU A N 1
ATOM 790 C CA . LEU A 1 100 ? 8.167 14.612 -3.740 1.00 85.81 100 LEU A CA 1
ATOM 791 C C . LEU A 1 100 ? 8.307 14.033 -5.159 1.00 85.81 100 LEU A C 1
ATOM 793 O O . LEU A 1 100 ? 7.933 12.890 -5.403 1.00 85.81 100 LEU A O 1
ATOM 797 N N . GLN A 1 101 ? 8.836 14.794 -6.122 1.00 86.06 101 GLN A N 1
ATOM 798 C CA . GLN A 1 101 ? 9.073 14.313 -7.478 1.00 86.06 101 GLN A CA 1
ATOM 799 C C . GLN A 1 101 ? 10.342 13.461 -7.524 1.00 86.06 101 GLN A C 1
ATOM 801 O O . GLN A 1 101 ? 11.465 13.963 -7.469 1.00 86.06 101 GLN A O 1
ATOM 806 N N . MET A 1 102 ? 10.175 12.157 -7.727 1.00 83.00 102 MET A N 1
ATOM 807 C CA . MET A 1 102 ? 11.305 11.258 -7.926 1.00 83.00 102 MET A CA 1
ATOM 808 C C . MET A 1 102 ? 11.969 11.524 -9.287 1.00 83.00 102 MET A C 1
ATOM 810 O O . MET A 1 102 ? 11.486 11.107 -10.340 1.00 83.00 102 MET A O 1
ATOM 814 N N . ILE A 1 103 ? 13.100 12.229 -9.262 1.00 74.81 103 ILE A N 1
ATOM 815 C CA . ILE A 1 103 ? 13.863 12.596 -10.459 1.00 74.81 103 ILE A CA 1
ATOM 816 C C . ILE A 1 103 ? 14.469 11.334 -11.088 1.00 74.81 103 ILE A C 1
ATOM 818 O O . ILE A 1 103 ? 15.314 10.679 -10.481 1.00 74.81 103 ILE A O 1
ATOM 822 N N . THR A 1 104 ? 14.120 11.037 -12.344 1.00 67.00 104 THR A N 1
ATOM 823 C CA . THR A 1 104 ? 14.569 9.833 -13.076 1.00 67.00 104 THR A CA 1
ATOM 824 C C . THR A 1 104 ? 16.092 9.655 -13.110 1.00 67.00 104 THR A C 1
ATOM 826 O O . THR A 1 104 ? 16.572 8.532 -13.162 1.00 67.00 104 THR A O 1
ATOM 829 N N . LYS A 1 105 ? 16.867 10.747 -13.041 1.00 63.34 105 LYS A N 1
ATOM 830 C CA . LYS A 1 105 ? 18.342 10.714 -12.992 1.00 63.34 105 LYS A CA 1
ATOM 831 C C . LYS A 1 105 ? 18.912 10.090 -11.712 1.00 63.34 105 LYS A C 1
ATOM 833 O O . LYS A 1 105 ? 20.036 9.607 -11.741 1.00 63.34 105 LYS A O 1
ATOM 838 N N . ASN A 1 106 ? 18.151 10.103 -10.619 1.00 72.00 106 ASN A N 1
ATOM 839 C CA . ASN A 1 106 ? 18.554 9.548 -9.324 1.00 72.00 106 ASN A CA 1
ATOM 840 C C . ASN A 1 106 ? 18.033 8.109 -9.133 1.00 72.00 106 ASN A C 1
ATOM 842 O O . ASN A 1 106 ? 18.234 7.508 -8.082 1.00 72.00 106 ASN A O 1
ATOM 846 N N . MET A 1 107 ? 17.338 7.559 -10.135 1.00 78.75 107 MET A N 1
ATOM 847 C CA . MET A 1 107 ? 16.759 6.221 -10.112 1.00 78.75 107 MET A CA 1
ATOM 848 C C . MET A 1 107 ? 17.691 5.230 -10.825 1.00 78.75 107 MET A C 1
ATOM 850 O O . MET A 1 107 ? 18.048 5.473 -11.978 1.00 78.75 107 MET A O 1
ATOM 854 N N . PRO A 1 108 ? 18.036 4.082 -10.213 1.00 84.50 108 PRO A N 1
ATOM 855 C CA . PRO A 1 108 ? 18.686 2.993 -10.935 1.00 84.50 108 PRO A CA 1
ATOM 856 C C . PRO A 1 108 ? 17.791 2.516 -12.086 1.00 84.50 108 PRO A C 1
ATOM 858 O O . PRO A 1 108 ? 16.615 2.238 -11.871 1.00 84.50 108 PRO A O 1
ATOM 861 N N . GLU A 1 109 ? 18.325 2.359 -13.297 1.00 82.00 109 GLU A N 1
ATOM 862 C CA . GLU A 1 109 ? 17.536 1.942 -14.473 1.00 82.00 109 GLU A CA 1
ATOM 863 C C . GLU A 1 109 ? 16.774 0.618 -14.238 1.00 82.00 109 GLU A C 1
ATOM 865 O O . GLU A 1 109 ? 15.594 0.479 -14.581 1.00 82.00 109 GLU A O 1
ATOM 870 N N . SER A 1 110 ? 17.416 -0.308 -13.517 1.00 87.25 110 SER A N 1
ATOM 871 C CA . SER A 1 110 ? 16.867 -1.600 -13.081 1.00 87.25 110 SER A CA 1
ATOM 872 C C . SER A 1 110 ? 15.727 -1.516 -12.054 1.00 87.25 110 SER A C 1
ATOM 874 O O . SER A 1 110 ? 15.150 -2.544 -11.706 1.00 87.25 110 SER A O 1
ATOM 876 N N . PHE A 1 111 ? 15.404 -0.327 -11.536 1.00 91.75 111 PHE A N 1
ATOM 877 C CA . PHE A 1 111 ? 14.285 -0.100 -10.616 1.00 91.75 111 PHE A CA 1
ATOM 878 C C . PHE A 1 111 ? 12.955 0.165 -11.343 1.00 91.75 111 PHE A C 1
ATOM 880 O O . PHE A 1 111 ? 11.889 0.054 -10.738 1.00 91.75 111 PHE A O 1
ATOM 887 N N . SER A 1 112 ? 12.988 0.487 -12.640 1.00 91.81 112 SER A N 1
ATOM 888 C CA . SER A 1 112 ? 11.805 0.908 -13.406 1.00 91.81 112 SER A CA 1
ATOM 889 C C . SER A 1 112 ? 10.641 -0.099 -13.378 1.00 91.81 112 SER A C 1
ATOM 891 O O . SER A 1 112 ? 9.489 0.314 -13.242 1.00 91.81 112 SER A O 1
ATOM 893 N N . GLN A 1 113 ? 10.919 -1.406 -13.410 1.00 93.44 113 GLN A N 1
ATOM 894 C CA . GLN A 1 113 ? 9.911 -2.467 -13.273 1.00 93.44 113 GLN A CA 1
ATOM 895 C C . GLN A 1 113 ? 9.294 -2.496 -11.866 1.00 93.44 113 GLN A C 1
ATOM 897 O O . GLN A 1 113 ? 8.076 -2.586 -11.721 1.00 93.44 113 GLN A O 1
ATOM 902 N N . THR A 1 114 ? 10.121 -2.385 -10.820 1.00 95.12 114 THR A N 1
ATOM 903 C CA . THR A 1 114 ? 9.667 -2.374 -9.419 1.00 95.12 114 THR A CA 1
ATOM 904 C C . THR A 1 114 ? 8.843 -1.123 -9.106 1.00 95.12 114 THR A C 1
ATOM 906 O O . THR A 1 114 ? 7.826 -1.229 -8.423 1.00 95.12 114 THR A O 1
ATOM 909 N N . ARG A 1 115 ? 9.207 0.040 -9.668 1.00 94.50 115 ARG A N 1
ATOM 910 C CA . ARG A 1 115 ? 8.391 1.264 -9.631 1.00 94.50 115 ARG A CA 1
ATOM 911 C C . ARG A 1 115 ? 7.005 1.029 -10.227 1.00 94.50 115 ARG A C 1
ATOM 913 O O . ARG A 1 115 ? 6.001 1.295 -9.574 1.00 94.50 115 ARG A O 1
ATOM 920 N N . ASP A 1 116 ? 6.948 0.525 -11.459 1.00 94.31 116 ASP A N 1
ATOM 921 C CA . ASP A 1 116 ? 5.681 0.326 -12.168 1.00 94.31 116 ASP A CA 1
ATOM 922 C C . ASP A 1 116 ? 4.801 -0.730 -11.466 1.00 94.31 116 ASP A C 1
ATOM 924 O O . ASP A 1 116 ? 3.575 -0.607 -11.467 1.00 94.31 116 ASP A O 1
ATOM 928 N N . ALA A 1 117 ? 5.409 -1.721 -10.802 1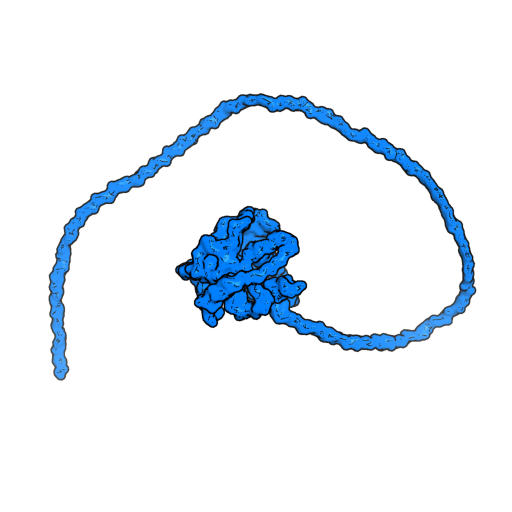.00 96.06 117 ALA A N 1
ATOM 929 C CA . ALA A 1 117 ? 4.708 -2.689 -9.960 1.00 96.06 117 ALA A CA 1
ATOM 930 C C . ALA A 1 117 ? 4.176 -2.084 -8.651 1.00 96.06 117 ALA A C 1
ATOM 932 O O . ALA A 1 117 ? 3.043 -2.381 -8.276 1.00 96.06 117 ALA A O 1
ATOM 933 N N . LEU A 1 118 ? 4.925 -1.195 -7.986 1.00 96.81 118 LEU A N 1
ATOM 934 C CA . LEU A 1 118 ? 4.421 -0.448 -6.828 1.00 96.81 118 LEU A CA 1
ATOM 935 C C . LEU A 1 118 ? 3.258 0.476 -7.234 1.00 96.81 118 LEU A C 1
ATOM 937 O O . LEU A 1 118 ? 2.258 0.551 -6.527 1.00 96.81 118 LEU A O 1
ATOM 941 N N . TYR A 1 119 ? 3.311 1.100 -8.414 1.00 95.62 119 TYR A N 1
ATOM 942 C CA . TYR A 1 119 ? 2.187 1.891 -8.936 1.00 95.62 119 TYR A CA 1
ATOM 943 C C . TYR A 1 119 ? 0.958 1.018 -9.227 1.00 95.62 119 TYR A C 1
ATOM 945 O O . TYR A 1 119 ? -0.171 1.427 -8.956 1.00 95.62 119 TYR A O 1
ATOM 953 N N . ALA A 1 120 ? 1.152 -0.198 -9.750 1.00 95.44 120 ALA A N 1
ATOM 954 C CA . ALA A 1 120 ? 0.069 -1.167 -9.901 1.00 95.44 120 ALA A CA 1
ATOM 955 C C . ALA A 1 120 ? -0.501 -1.597 -8.536 1.00 95.44 120 ALA A C 1
ATOM 957 O O . ALA A 1 120 ? -1.718 -1.640 -8.383 1.00 95.44 120 ALA A O 1
ATOM 958 N N . HIS A 1 121 ? 0.352 -1.852 -7.537 1.00 97.00 121 HIS A N 1
ATOM 959 C CA . HIS A 1 121 ? -0.057 -2.181 -6.169 1.00 97.00 121 HIS A CA 1
ATOM 960 C C . HIS A 1 121 ? -0.928 -1.088 -5.548 1.00 97.00 121 HIS A C 1
ATOM 962 O O . HIS A 1 121 ? -2.039 -1.379 -5.110 1.00 97.00 121 HIS A O 1
ATOM 968 N N . ILE A 1 122 ? -0.461 0.166 -5.584 1.00 96.75 122 ILE A N 1
ATOM 969 C CA . ILE A 1 122 ? -1.197 1.326 -5.064 1.00 96.75 122 ILE A CA 1
ATOM 970 C C . ILE A 1 122 ? -2.568 1.432 -5.746 1.00 96.75 122 ILE A C 1
ATOM 972 O O . ILE A 1 122 ? -3.582 1.560 -5.066 1.00 96.75 122 ILE A O 1
ATOM 976 N N . LYS A 1 123 ? -2.641 1.276 -7.076 1.00 94.56 123 LYS A N 1
ATOM 977 C CA . LYS A 1 123 ? -3.926 1.269 -7.799 1.00 94.56 123 LYS A CA 1
ATOM 978 C C . LYS A 1 123 ? -4.872 0.153 -7.358 1.00 94.56 123 LYS A C 1
ATOM 980 O O . LYS A 1 123 ? -6.074 0.387 -7.306 1.00 94.56 123 LYS A O 1
ATOM 985 N N . ILE A 1 124 ? -4.360 -1.034 -7.033 1.00 95.31 124 ILE A N 1
ATOM 986 C CA . ILE A 1 124 ? -5.184 -2.149 -6.544 1.00 95.31 124 ILE A CA 1
ATOM 987 C C . ILE A 1 124 ? -5.773 -1.819 -5.168 1.00 95.31 124 ILE A C 1
ATOM 989 O O . ILE A 1 124 ? -6.989 -1.897 -5.003 1.00 95.31 124 ILE A O 1
ATOM 993 N N . ILE A 1 125 ? -4.945 -1.418 -4.196 1.00 96.62 125 ILE A N 1
ATOM 994 C CA . ILE A 1 125 ? -5.406 -1.158 -2.818 1.00 96.62 125 ILE A CA 1
ATOM 995 C C . ILE A 1 125 ? -6.281 0.102 -2.705 1.00 96.62 125 ILE A C 1
ATOM 997 O O . ILE A 1 125 ? -7.184 0.140 -1.874 1.00 96.62 125 ILE A O 1
ATOM 1001 N N . TRP A 1 126 ? -6.088 1.078 -3.598 1.00 94.69 126 TRP A N 1
ATOM 1002 C CA . TRP A 1 126 ? -6.920 2.284 -3.723 1.00 94.69 126 TRP A CA 1
ATOM 1003 C C . TRP A 1 126 ? -8.166 2.082 -4.608 1.00 94.69 126 TRP A C 1
ATOM 1005 O O . TRP A 1 126 ? -8.932 3.015 -4.828 1.00 94.69 126 TRP A O 1
ATOM 1015 N N . ASN A 1 127 ? -8.375 0.874 -5.146 1.00 91.88 127 ASN A N 1
ATOM 1016 C CA . ASN A 1 127 ? -9.468 0.532 -6.067 1.00 91.88 127 ASN A CA 1
ATOM 1017 C C . ASN A 1 127 ? -9.504 1.356 -7.384 1.00 91.88 127 ASN A C 1
ATOM 1019 O O . ASN A 1 127 ? -10.526 1.429 -8.065 1.00 91.88 127 ASN A O 1
ATOM 1023 N N . LEU A 1 128 ? -8.369 1.921 -7.806 1.00 89.81 128 LEU A N 1
ATOM 1024 C CA . LEU A 1 128 ? -8.183 2.685 -9.052 1.00 89.81 128 LEU A CA 1
ATOM 1025 C C . LEU A 1 128 ? -7.890 1.753 -10.245 1.00 89.81 128 LEU A C 1
ATOM 1027 O O . LEU A 1 128 ? -6.901 1.900 -10.972 1.00 89.81 128 LEU A O 1
ATOM 1031 N N . MET A 1 129 ? -8.734 0.733 -10.402 1.00 83.00 129 MET A N 1
ATOM 1032 C CA . MET A 1 129 ? -8.576 -0.323 -11.409 1.00 83.00 129 MET A CA 1
ATOM 1033 C C . MET A 1 129 ? -9.116 0.086 -12.786 1.00 83.00 129 MET A C 1
ATOM 1035 O O . MET A 1 129 ? -8.691 -0.467 -13.804 1.00 83.00 129 MET A O 1
ATOM 1039 N N . GLU A 1 130 ? -10.035 1.050 -12.825 1.00 78.00 130 GLU A N 1
ATOM 1040 C CA . GLU A 1 130 ? -10.646 1.576 -14.044 1.00 78.00 130 GLU A CA 1
ATOM 1041 C C . GLU A 1 130 ? -9.928 2.850 -14.517 1.00 78.00 130 GLU A C 1
ATOM 1043 O O . GLU A 1 130 ? -9.294 3.578 -13.750 1.00 78.00 130 GLU A O 1
ATOM 1048 N N . GLN A 1 131 ? -9.957 3.113 -15.825 1.00 67.69 131 GLN A N 1
ATOM 1049 C CA . GLN A 1 131 ? -9.320 4.313 -16.367 1.00 67.69 131 GLN A CA 1
ATOM 1050 C C . GLN A 1 131 ? -10.125 5.558 -15.984 1.00 67.69 131 GLN A C 1
ATOM 1052 O O . GLN A 1 131 ? -11.341 5.575 -16.142 1.00 67.69 131 GLN A O 1
ATOM 1057 N N . LYS A 1 132 ? -9.422 6.626 -15.581 1.00 72.75 132 LYS A N 1
ATOM 1058 C CA . LYS A 1 132 ? -9.987 7.922 -15.156 1.00 72.75 132 LYS A CA 1
ATOM 1059 C C . LYS A 1 132 ? -10.748 7.909 -13.820 1.00 72.75 132 LYS A C 1
ATOM 1061 O O . LYS A 1 132 ? -11.385 8.909 -13.504 1.00 72.75 132 LYS A O 1
ATOM 1066 N N . THR A 1 133 ? -10.662 6.848 -13.014 1.00 80.38 133 THR A N 1
ATOM 1067 C CA . THR A 1 133 ? -11.096 6.921 -11.609 1.00 80.38 133 THR A CA 1
ATOM 1068 C C . THR A 1 133 ? -10.236 7.951 -10.875 1.00 80.38 133 THR A C 1
ATOM 1070 O O . THR A 1 133 ? -9.010 7.838 -10.876 1.00 80.38 133 THR A O 1
ATOM 1073 N N . ILE A 1 134 ? -10.874 8.954 -10.274 1.00 79.12 134 ILE A N 1
ATOM 1074 C CA . ILE A 1 134 ? -10.216 9.970 -9.446 1.00 79.12 134 ILE A CA 1
ATOM 1075 C C . ILE A 1 134 ? -10.251 9.482 -7.988 1.00 79.12 134 ILE A C 1
ATOM 1077 O O . ILE A 1 134 ? -11.303 9.002 -7.555 1.00 79.12 134 ILE A O 1
ATOM 1081 N N . PRO A 1 135 ? -9.148 9.579 -7.224 1.00 84.50 135 PRO A N 1
ATOM 1082 C CA . PRO A 1 135 ? -9.169 9.312 -5.792 1.00 84.50 135 PRO A CA 1
ATOM 1083 C C . PRO A 1 135 ? -10.165 10.207 -5.047 1.00 84.50 135 PRO A C 1
ATOM 1085 O O . PRO A 1 135 ? -10.132 11.427 -5.184 1.00 84.50 135 PRO A O 1
ATOM 1088 N N . GLY A 1 136 ? -11.032 9.605 -4.233 1.00 85.25 136 GLY A N 1
ATOM 1089 C CA . GLY A 1 136 ? -11.802 10.343 -3.230 1.00 85.25 136 GLY A CA 1
ATOM 1090 C C . GLY A 1 136 ? -10.974 10.567 -1.956 1.00 85.25 136 GLY A C 1
ATOM 1091 O O . GLY A 1 136 ? -10.108 9.736 -1.661 1.00 85.25 136 GLY A O 1
ATOM 1092 N N . PRO A 1 137 ? -11.239 11.641 -1.189 1.00 89.06 137 PRO A N 1
ATOM 1093 C CA . PRO A 1 137 ? -10.607 11.851 0.110 1.00 89.06 137 PRO A CA 1
ATOM 1094 C C . PRO A 1 137 ? -11.051 10.783 1.129 1.00 89.06 137 PRO A C 1
ATOM 1096 O O . PRO A 1 137 ? -12.137 10.204 0.986 1.00 89.06 137 PRO A O 1
ATOM 1099 N N . PRO A 1 138 ? -10.256 10.524 2.181 1.00 93.25 138 PRO A N 1
ATOM 1100 C CA . PRO A 1 138 ? -10.660 9.644 3.274 1.00 93.25 138 PRO A CA 1
ATOM 1101 C C . PRO A 1 138 ? -11.913 10.174 4.006 1.00 93.25 138 PRO A C 1
ATOM 1103 O O . PRO A 1 138 ? -12.057 11.384 4.194 1.00 93.25 138 PRO A O 1
ATOM 1106 N N . PRO A 1 139 ? -12.832 9.301 4.473 1.00 93.00 139 PRO A N 1
ATOM 1107 C CA . PRO A 1 139 ? -14.008 9.741 5.223 1.00 93.00 139 PRO A CA 1
ATOM 1108 C C . PRO A 1 139 ? -13.630 10.420 6.545 1.00 93.00 139 PRO A C 1
ATOM 1110 O O . PRO A 1 139 ? -12.859 9.865 7.332 1.00 93.00 139 PRO A O 1
ATOM 1113 N N . SER A 1 140 ? -14.242 11.567 6.849 1.00 92.56 140 SER A N 1
ATOM 1114 C CA . SER A 1 140 ? -13.912 12.384 8.029 1.00 92.56 140 SER A CA 1
ATOM 1115 C C . SER A 1 140 ? -14.058 11.642 9.366 1.00 92.56 140 SER A C 1
ATOM 1117 O O . SER A 1 140 ? -13.280 11.874 10.288 1.00 92.56 140 SER A O 1
ATOM 1119 N N . ASP A 1 141 ? -15.009 10.708 9.475 1.00 91.44 141 ASP A N 1
ATOM 1120 C CA . ASP A 1 141 ? -15.148 9.847 10.658 1.00 91.44 141 ASP A CA 1
ATOM 1121 C C . ASP A 1 141 ? -13.975 8.869 10.818 1.00 91.44 141 ASP A C 1
ATOM 1123 O O . ASP A 1 141 ? -13.543 8.606 11.939 1.00 91.44 141 ASP A O 1
ATOM 1127 N N . SER A 1 142 ? -13.426 8.366 9.706 1.00 90.38 142 SER A N 1
ATOM 1128 C CA . SER A 1 142 ? -12.255 7.479 9.725 1.00 90.38 142 SER A CA 1
ATOM 1129 C C . SER A 1 142 ? -10.982 8.240 10.093 1.00 90.38 142 SER A C 1
ATOM 1131 O O . SER A 1 142 ? -10.192 7.724 10.878 1.00 90.38 142 SER A O 1
ATOM 1133 N N . LEU A 1 143 ? -10.816 9.477 9.604 1.00 93.38 143 LEU A N 1
ATOM 1134 C CA . LEU A 1 143 ? -9.737 10.370 10.045 1.00 93.38 143 LEU A CA 1
ATOM 1135 C C . LEU A 1 143 ? -9.829 10.660 11.550 1.00 93.38 143 LEU A C 1
ATOM 1137 O O . LEU A 1 143 ? -8.842 10.516 12.266 1.00 93.38 143 LEU A O 1
ATOM 1141 N N . ARG A 1 144 ? -11.019 11.025 12.050 1.00 93.12 144 ARG A N 1
ATOM 1142 C CA . ARG A 1 144 ? -11.229 11.338 13.474 1.00 93.12 144 ARG A CA 1
ATOM 1143 C C . ARG A 1 144 ? -10.921 10.147 14.382 1.00 93.12 144 ARG A C 1
ATOM 1145 O O . ARG A 1 144 ? -10.285 10.336 15.413 1.00 93.12 144 ARG A O 1
ATOM 1152 N N . GLU A 1 145 ? -11.364 8.944 14.017 1.00 93.25 145 GLU A N 1
ATOM 1153 C CA . GLU A 1 145 ? -11.077 7.738 14.801 1.00 93.25 145 GLU A CA 1
ATOM 1154 C C . GLU A 1 145 ? -9.601 7.332 14.720 1.00 93.25 145 GLU A C 1
ATOM 1156 O O . GLU A 1 145 ? -9.044 6.923 15.733 1.00 93.25 145 GLU A O 1
ATOM 1161 N N . PHE A 1 146 ? -8.948 7.464 13.560 1.00 94.81 146 PHE A N 1
ATOM 1162 C CA . PHE A 1 146 ? -7.518 7.175 13.427 1.00 94.81 146 PHE A CA 1
ATOM 1163 C C . PHE A 1 146 ? -6.663 8.138 14.269 1.00 94.81 146 PHE A C 1
ATOM 1165 O O . PHE A 1 146 ? -5.809 7.696 15.038 1.00 94.81 146 PHE A O 1
ATOM 1172 N N . ASN A 1 147 ? -6.940 9.444 14.185 1.00 93.31 147 ASN A N 1
ATOM 1173 C CA . ASN A 1 147 ? -6.198 10.489 14.899 1.00 93.31 147 ASN A CA 1
ATOM 1174 C C . ASN A 1 147 ? -6.332 10.403 16.432 1.00 93.31 147 ASN A C 1
ATOM 1176 O O . ASN A 1 147 ? -5.607 11.093 17.140 1.00 93.31 147 ASN A O 1
ATOM 1180 N N . SER A 1 148 ? -7.227 9.560 16.965 1.00 93.81 148 SER A N 1
ATOM 1181 C CA . SER A 1 148 ? -7.310 9.266 18.401 1.00 93.81 148 SER A CA 1
ATOM 1182 C C . SER A 1 148 ? -6.584 7.974 18.818 1.00 93.81 148 SER A C 1
ATOM 1184 O O . SER A 1 148 ? -6.779 7.525 19.948 1.00 93.81 148 SER A O 1
ATOM 1186 N N . ARG A 1 149 ? -5.831 7.313 17.922 1.00 93.00 149 ARG A N 1
ATOM 1187 C CA . ARG A 1 149 ? -5.108 6.052 18.209 1.00 93.00 149 ARG A CA 1
ATOM 1188 C C . ARG A 1 149 ? -3.590 6.196 18.261 1.00 93.00 149 ARG A C 1
ATOM 1190 O O . ARG A 1 149 ? -2.968 5.443 19.000 1.00 93.00 149 ARG A O 1
ATOM 1197 N N . PHE A 1 150 ? -3.023 7.115 17.486 1.00 94.38 150 PHE A N 1
ATOM 1198 C CA . PHE A 1 150 ? -1.579 7.318 17.358 1.00 94.38 150 PHE A CA 1
ATOM 1199 C C . PHE A 1 150 ? -1.218 8.760 17.700 1.00 94.38 150 PHE A C 1
ATOM 1201 O O . PHE A 1 150 ? -1.922 9.681 17.291 1.00 94.38 150 PHE A O 1
ATOM 1208 N N . SER A 1 151 ? -0.115 8.944 18.423 1.00 94.06 151 SER A N 1
ATOM 1209 C CA . SER A 1 151 ? 0.477 10.260 18.702 1.00 94.06 151 SER A CA 1
ATOM 1210 C C . SER A 1 151 ? 1.825 10.459 18.004 1.00 94.06 151 SER A C 1
ATOM 1212 O O . SER A 1 151 ? 2.256 11.599 17.853 1.00 94.06 151 SER A O 1
ATOM 1214 N N . ASP A 1 152 ? 2.483 9.378 17.567 1.00 95.12 152 ASP A N 1
ATOM 1215 C CA . ASP A 1 152 ? 3.803 9.419 16.926 1.00 95.12 152 ASP A CA 1
ATOM 1216 C C . ASP A 1 152 ? 3.928 8.455 15.729 1.00 95.12 152 ASP A C 1
ATOM 1218 O O . ASP A 1 152 ? 3.260 7.422 15.644 1.00 95.12 152 ASP A O 1
ATOM 1222 N N . ALA A 1 153 ? 4.827 8.776 14.795 1.00 94.38 153 ALA A N 1
ATOM 1223 C CA . ALA A 1 153 ? 5.069 7.973 13.598 1.00 94.38 153 ALA A CA 1
ATOM 1224 C C . ALA A 1 153 ? 5.743 6.618 13.898 1.00 94.38 153 ALA A C 1
ATOM 1226 O O . ALA A 1 153 ? 5.479 5.636 13.199 1.00 94.38 153 ALA A O 1
ATOM 1227 N N . ASN A 1 154 ? 6.564 6.511 14.952 1.00 94.56 154 ASN A N 1
ATOM 1228 C CA . ASN A 1 154 ? 7.202 5.236 15.298 1.00 94.56 154 ASN A CA 1
ATOM 1229 C C . ASN A 1 154 ? 6.186 4.227 15.857 1.00 94.56 154 ASN A C 1
ATOM 1231 O O . ASN A 1 154 ? 6.354 3.024 15.660 1.00 94.56 154 ASN A O 1
ATOM 1235 N N . GLU A 1 155 ? 5.119 4.686 16.523 1.00 95.19 155 GLU A N 1
ATOM 1236 C CA . GLU A 1 155 ? 4.014 3.821 16.972 1.00 95.19 155 GLU A CA 1
ATOM 1237 C C . GLU A 1 155 ? 3.326 3.147 15.775 1.00 95.19 155 GLU A C 1
ATOM 1239 O O . GLU A 1 155 ? 2.986 1.960 15.827 1.00 95.19 155 GLU A O 1
ATOM 1244 N N . ILE A 1 156 ? 3.172 3.889 14.674 1.00 95.69 156 ILE A N 1
ATOM 1245 C CA . ILE A 1 156 ? 2.605 3.407 13.410 1.00 95.69 156 ILE A CA 1
ATOM 1246 C C . ILE A 1 156 ? 3.530 2.366 12.773 1.00 95.69 156 ILE A C 1
ATOM 1248 O O . ILE A 1 156 ? 3.058 1.286 12.417 1.00 95.69 156 ILE A O 1
ATOM 1252 N N . GLU A 1 157 ? 4.836 2.637 12.662 1.00 93.31 157 GLU A N 1
ATOM 1253 C CA . GLU A 1 157 ? 5.806 1.678 12.107 1.00 93.31 157 GLU A CA 1
ATOM 1254 C C . GLU A 1 157 ? 5.872 0.389 12.945 1.00 93.31 157 GLU A C 1
ATOM 1256 O O . GLU A 1 157 ? 5.786 -0.714 12.400 1.00 93.31 157 GLU A O 1
ATOM 1261 N N . GLN A 1 158 ? 5.927 0.500 14.276 1.00 93.31 158 GLN A N 1
ATOM 1262 C CA . GLN A 1 158 ? 5.930 -0.656 15.178 1.00 93.31 158 GLN A CA 1
ATOM 1263 C C . GLN A 1 158 ? 4.635 -1.475 15.073 1.00 93.31 158 GLN A C 1
ATOM 1265 O O . GLN A 1 158 ? 4.684 -2.708 15.038 1.00 93.31 158 GLN A O 1
ATOM 1270 N N . THR A 1 159 ? 3.479 -0.813 14.967 1.00 94.50 159 THR A N 1
ATOM 1271 C CA . THR A 1 159 ? 2.175 -1.474 14.789 1.00 94.50 159 THR A CA 1
ATOM 1272 C C . THR A 1 159 ? 2.063 -2.130 13.411 1.00 94.50 159 THR A C 1
ATOM 1274 O O . THR A 1 159 ? 1.569 -3.254 13.290 1.00 94.50 159 THR A O 1
ATOM 1277 N N . ALA A 1 160 ? 2.578 -1.479 12.363 1.00 91.50 160 ALA A N 1
ATOM 1278 C CA . ALA A 1 160 ? 2.668 -2.048 11.024 1.00 91.50 160 ALA A CA 1
ATOM 1279 C C . ALA A 1 160 ? 3.560 -3.296 11.017 1.00 91.50 160 ALA A C 1
ATOM 1281 O O . ALA A 1 160 ? 3.165 -4.323 10.442 1.00 91.50 160 ALA A O 1
ATOM 1282 N N . GLU A 1 161 ? 4.727 -3.254 11.667 1.00 90.88 161 GLU A N 1
ATOM 1283 C CA . GLU A 1 161 ? 5.681 -4.361 11.645 1.00 90.88 161 GLU A CA 1
ATOM 1284 C C . GLU A 1 161 ? 5.314 -5.530 12.575 1.00 90.88 161 GLU A C 1
ATOM 1286 O O . GLU A 1 161 ? 5.471 -6.685 12.167 1.00 90.88 161 GLU A O 1
ATOM 1291 N N . ASN A 1 162 ? 4.695 -5.282 13.733 1.00 90.12 162 ASN A N 1
ATOM 1292 C CA . ASN A 1 162 ? 4.231 -6.339 14.633 1.00 90.12 162 ASN A CA 1
ATOM 1293 C C . ASN A 1 162 ? 2.995 -7.080 14.079 1.00 90.12 162 ASN A C 1
ATOM 1295 O O . ASN A 1 162 ? 1.844 -6.683 14.269 1.00 90.12 162 ASN A O 1
ATOM 1299 N N . THR A 1 163 ? 3.231 -8.209 13.409 1.00 84.06 163 THR A N 1
ATOM 1300 C CA . THR A 1 163 ? 2.175 -9.086 12.866 1.00 84.06 163 THR A CA 1
ATOM 1301 C C . THR A 1 163 ? 1.360 -9.797 13.961 1.00 84.06 163 THR A C 1
ATOM 1303 O O . THR A 1 163 ? 0.245 -10.231 13.690 1.00 84.06 163 THR A O 1
ATOM 1306 N N . ASN A 1 164 ? 1.872 -9.872 15.196 1.00 86.25 164 ASN A N 1
ATOM 1307 C CA . ASN A 1 164 ? 1.173 -10.453 16.350 1.00 86.25 164 ASN A CA 1
ATOM 1308 C C . ASN A 1 164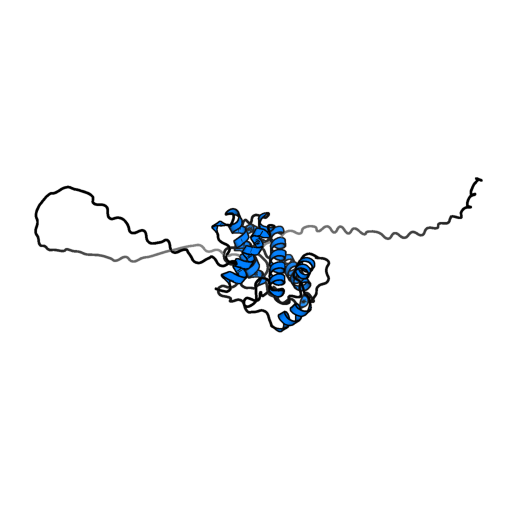 ? 0.362 -9.410 17.145 1.00 86.25 164 ASN A C 1
ATOM 1310 O O . ASN A 1 164 ? -0.284 -9.765 18.131 1.00 86.25 164 ASN A O 1
ATOM 1314 N N . ALA A 1 165 ? 0.412 -8.128 16.764 1.00 85.94 165 ALA A N 1
ATOM 1315 C CA . ALA A 1 165 ? -0.364 -7.084 17.423 1.00 85.94 165 ALA A CA 1
ATOM 1316 C C . ALA A 1 165 ? -1.876 -7.301 17.209 1.00 85.94 165 ALA A C 1
ATOM 1318 O O . ALA A 1 165 ? -2.290 -7.677 16.105 1.00 85.94 165 ALA A O 1
ATOM 1319 N N . PRO A 1 166 ? -2.720 -7.032 18.225 1.00 90.56 166 PRO A N 1
ATOM 1320 C CA . PRO A 1 166 ? -4.165 -7.045 18.048 1.00 90.56 166 PRO A CA 1
ATOM 1321 C C . PRO A 1 166 ? -4.579 -6.010 16.994 1.00 90.56 166 PRO A C 1
ATOM 1323 O O . PRO A 1 166 ? -3.974 -4.946 16.869 1.00 90.56 166 PRO A O 1
ATOM 1326 N N . SER A 1 167 ? -5.630 -6.310 16.232 1.00 95.69 167 SER A N 1
ATOM 1327 C CA . SER A 1 167 ? -6.165 -5.343 15.269 1.00 95.69 167 SER A CA 1
ATOM 1328 C C . SER A 1 167 ? -6.877 -4.196 15.993 1.00 95.69 167 SER A C 1
ATOM 1330 O O . SER A 1 167 ? -7.718 -4.446 16.854 1.00 95.69 167 SER A O 1
ATOM 1332 N N . LEU A 1 168 ? -6.570 -2.944 15.632 1.00 95.69 168 LEU A N 1
ATOM 1333 C CA . LEU A 1 168 ? -7.189 -1.747 16.221 1.00 95.69 168 LEU A CA 1
ATOM 1334 C C . LEU A 1 168 ? -8.679 -1.606 15.867 1.00 95.69 168 LEU A C 1
ATOM 1336 O O . LEU A 1 168 ? -9.423 -0.952 16.608 1.00 95.69 168 LEU A O 1
ATOM 1340 N N . ILE A 1 169 ? -9.091 -2.222 14.754 1.00 96.25 169 ILE A N 1
ATOM 1341 C CA . ILE A 1 169 ? -10.478 -2.375 14.294 1.00 96.25 169 ILE A CA 1
ATOM 1342 C C . ILE A 1 169 ? -10.723 -3.811 13.779 1.00 96.25 169 ILE A C 1
ATOM 1344 O O . ILE A 1 169 ? -9.779 -4.477 13.354 1.00 96.25 169 ILE A O 1
ATOM 1348 N N . PRO A 1 170 ? -11.970 -4.318 13.771 1.00 96.75 170 PRO A N 1
ATOM 1349 C CA . PRO A 1 170 ? -12.294 -5.626 13.197 1.00 96.75 170 PRO A CA 1
ATOM 1350 C C . PRO A 1 170 ? -12.032 -5.714 11.682 1.00 96.75 170 PRO A C 1
ATOM 1352 O O . PRO A 1 170 ? -12.457 -4.847 10.923 1.00 96.75 170 PRO A O 1
ATOM 1355 N N . VAL A 1 171 ? -11.452 -6.826 11.209 1.00 96.81 171 VAL A N 1
ATOM 1356 C CA . VAL A 1 171 ? -11.190 -7.072 9.767 1.00 96.81 171 VAL A CA 1
ATOM 1357 C C . VAL A 1 171 ? -12.468 -6.985 8.913 1.00 96.81 171 VAL A C 1
ATOM 1359 O O . VAL A 1 171 ? -12.446 -6.463 7.802 1.00 96.81 171 VAL A O 1
ATOM 1362 N N . LYS A 1 172 ? -13.617 -7.413 9.452 1.00 96.50 172 LYS A N 1
ATOM 1363 C CA . LYS A 1 172 ? -14.934 -7.310 8.791 1.00 96.50 172 LYS A CA 1
ATOM 1364 C C . LYS A 1 172 ? -15.363 -5.867 8.457 1.00 96.50 172 LYS A C 1
ATOM 1366 O O . LYS A 1 172 ? -16.188 -5.675 7.558 1.00 96.50 172 LYS A O 1
ATOM 1371 N N . ASP A 1 173 ? -14.796 -4.867 9.132 1.00 96.25 173 ASP A N 1
ATOM 1372 C CA . ASP A 1 173 ? -15.115 -3.448 8.938 1.00 96.25 173 ASP A CA 1
ATOM 1373 C C . ASP A 1 173 ? -14.235 -2.799 7.844 1.00 96.25 173 ASP A C 1
ATOM 1375 O O . ASP A 1 173 ? -14.528 -1.688 7.398 1.00 96.25 173 ASP A O 1
ATOM 1379 N N . ILE A 1 174 ? -13.196 -3.498 7.362 1.00 96.88 174 ILE A N 1
ATOM 1380 C CA . ILE A 1 174 ? -12.292 -3.039 6.296 1.00 96.88 174 ILE A CA 1
ATOM 1381 C C . ILE A 1 174 ? -12.997 -3.101 4.944 1.00 96.88 174 ILE A C 1
ATOM 1383 O O . ILE A 1 174 ? -13.299 -4.180 4.445 1.00 96.88 174 ILE A O 1
ATOM 1387 N N . GLN A 1 175 ? -13.254 -1.949 4.331 1.00 95.50 175 GLN A N 1
ATOM 1388 C CA . GLN A 1 175 ? -13.957 -1.833 3.048 1.00 95.50 175 GLN A CA 1
ATOM 1389 C C . GLN A 1 175 ? -13.021 -2.040 1.848 1.00 95.50 175 GLN A C 1
ATOM 1391 O O . GLN A 1 175 ? -13.452 -2.514 0.795 1.00 95.50 175 GLN A O 1
ATOM 1396 N N . THR A 1 176 ? -11.732 -1.731 2.014 1.00 95.69 176 THR A N 1
ATOM 1397 C CA . THR A 1 176 ? -10.694 -1.954 1.002 1.00 95.69 176 THR A CA 1
ATOM 1398 C C . THR A 1 176 ? -10.675 -3.412 0.533 1.00 95.69 176 THR A C 1
ATOM 1400 O O . THR A 1 176 ? -10.687 -4.347 1.332 1.00 95.69 176 THR A O 1
ATOM 1403 N N . LEU A 1 177 ? -10.659 -3.595 -0.791 1.00 95.06 177 LEU A N 1
ATOM 1404 C CA . LEU A 1 177 ? -10.681 -4.880 -1.503 1.00 95.06 177 LEU A CA 1
ATOM 1405 C C . LEU A 1 177 ? -11.934 -5.770 -1.328 1.00 95.06 177 LEU A C 1
ATOM 1407 O O . LEU A 1 177 ? -11.959 -6.836 -1.939 1.00 95.06 177 LEU A O 1
ATOM 1411 N N . LYS A 1 178 ? -13.000 -5.362 -0.611 1.00 91.94 178 LYS A N 1
ATOM 1412 C CA . LYS A 1 178 ? -14.204 -6.213 -0.400 1.00 91.94 178 LYS A CA 1
ATOM 1413 C C . LYS A 1 178 ? -14.845 -6.767 -1.684 1.00 91.94 178 LYS A C 1
ATOM 1415 O O . LYS A 1 178 ? -15.463 -7.824 -1.644 1.00 91.94 178 LYS A O 1
ATOM 1420 N N . SER A 1 179 ? -14.729 -6.057 -2.806 1.00 89.00 179 SER A N 1
ATOM 1421 C CA . SER A 1 179 ? -15.288 -6.430 -4.117 1.00 89.00 179 SER A CA 1
ATOM 1422 C C . SER A 1 179 ? -14.220 -6.803 -5.161 1.00 89.00 179 SER A C 1
ATOM 1424 O O . SER A 1 179 ? -14.508 -6.873 -6.361 1.00 89.00 179 SER A O 1
ATOM 1426 N N . LEU A 1 180 ? -12.970 -7.031 -4.739 1.00 91.94 180 LEU A N 1
ATOM 1427 C CA . LEU A 1 180 ? -11.863 -7.316 -5.648 1.00 91.94 180 LEU A CA 1
ATOM 1428 C C . LEU A 1 180 ? -12.028 -8.692 -6.314 1.00 91.94 180 LEU A C 1
ATOM 1430 O O . LEU A 1 180 ? -11.929 -9.731 -5.671 1.00 91.94 180 LEU A O 1
ATOM 1434 N N . LYS A 1 181 ? -12.186 -8.710 -7.643 1.00 90.88 181 LYS A N 1
ATOM 1435 C CA . LYS A 1 181 ? -12.114 -9.956 -8.427 1.00 90.88 181 LYS A CA 1
ATOM 1436 C C . LYS A 1 181 ? -10.674 -10.490 -8.447 1.00 90.88 181 LYS A C 1
ATOM 1438 O O . LYS A 1 181 ? -9.768 -9.778 -8.894 1.00 90.88 181 LYS A O 1
ATOM 1443 N N . LEU A 1 182 ? -10.495 -11.728 -8.000 1.00 93.19 182 LEU A N 1
ATOM 1444 C CA . LEU A 1 182 ? -9.210 -12.428 -7.917 1.00 93.19 182 LEU A CA 1
ATOM 1445 C C . LEU A 1 182 ? -8.698 -12.909 -9.290 1.00 93.19 182 LEU A C 1
ATOM 1447 O O . LEU A 1 182 ? -9.318 -12.676 -10.332 1.00 93.19 182 LEU A O 1
ATOM 1451 N N . GLY A 1 183 ? -7.542 -13.570 -9.287 1.00 93.25 183 GLY A N 1
ATOM 1452 C CA . GLY A 1 183 ? -6.860 -14.092 -10.465 1.00 93.25 183 GLY A CA 1
ATOM 1453 C C . GLY A 1 183 ? -5.974 -13.053 -11.155 1.00 93.25 183 GLY A C 1
ATOM 1454 O O . GLY A 1 183 ? -5.495 -12.092 -10.551 1.00 93.25 183 GLY A O 1
ATOM 1455 N N . ARG A 1 184 ? -5.695 -13.263 -12.447 1.00 92.25 184 ARG A N 1
ATOM 1456 C CA . ARG A 1 184 ? -4.818 -12.380 -13.233 1.00 92.25 184 ARG A CA 1
ATOM 1457 C C . ARG A 1 184 ? -5.560 -11.100 -13.629 1.00 92.25 184 ARG A C 1
ATOM 1459 O O . ARG A 1 184 ? -6.505 -11.143 -14.414 1.00 92.25 184 ARG A O 1
ATOM 1466 N N . ARG A 1 185 ? -5.112 -9.947 -13.126 1.00 91.06 185 ARG A N 1
ATOM 1467 C CA . ARG A 1 185 ? -5.704 -8.625 -13.387 1.00 91.06 185 ARG A CA 1
ATOM 1468 C C . ARG A 1 185 ? -4.703 -7.716 -14.099 1.00 91.06 185 ARG A C 1
ATOM 1470 O O . ARG A 1 185 ? -3.563 -7.569 -13.664 1.00 91.06 185 ARG A O 1
ATOM 1477 N N . LYS A 1 186 ? -5.131 -7.083 -15.195 1.00 90.69 186 LYS A N 1
ATOM 1478 C CA . LYS A 1 186 ? -4.359 -6.032 -15.872 1.00 90.69 186 LYS A CA 1
ATOM 1479 C C . LYS A 1 186 ? -4.549 -4.713 -15.124 1.00 90.69 186 LYS A C 1
ATOM 1481 O O . LYS A 1 186 ? -5.687 -4.296 -14.929 1.00 90.69 186 LYS A O 1
ATOM 1486 N N . VAL A 1 187 ? -3.454 -4.061 -14.734 1.00 87.69 187 VAL A N 1
ATOM 1487 C CA . VAL A 1 187 ? -3.464 -2.810 -13.959 1.00 87.69 187 VAL A CA 1
ATOM 1488 C C . VAL A 1 187 ? -2.486 -1.824 -14.588 1.00 87.69 187 VAL A C 1
ATOM 1490 O O . VAL A 1 187 ? -1.267 -1.987 -14.520 1.00 87.69 187 VAL A O 1
ATOM 1493 N N . GLY A 1 188 ? -3.019 -0.802 -15.262 1.00 82.56 188 GLY A N 1
ATOM 1494 C CA . GLY A 1 188 ? -2.213 0.115 -16.070 1.00 82.56 188 GLY A CA 1
ATOM 1495 C C . GLY A 1 188 ? -1.420 -0.630 -17.153 1.00 82.56 188 GLY A C 1
ATOM 1496 O O . GLY A 1 188 ? -2.002 -1.160 -18.100 1.00 82.56 188 GLY A O 1
ATOM 1497 N N . LYS A 1 189 ? -0.088 -0.655 -17.006 1.00 79.56 189 LYS A N 1
ATOM 1498 C CA . LYS A 1 189 ? 0.841 -1.365 -17.904 1.00 79.56 189 LYS A CA 1
ATOM 1499 C C . LYS A 1 189 ? 1.158 -2.801 -17.457 1.00 79.56 189 LYS A C 1
ATOM 1501 O O . LYS A 1 189 ? 1.678 -3.565 -18.261 1.00 79.56 189 LYS A O 1
ATOM 1506 N N . GLY A 1 190 ? 0.874 -3.158 -16.203 1.00 84.00 190 GLY A N 1
ATOM 1507 C CA . GLY A 1 190 ? 1.246 -4.441 -15.605 1.00 84.00 190 GLY A CA 1
ATOM 1508 C C . GLY A 1 190 ? 0.148 -5.503 -15.660 1.00 84.00 190 GLY A C 1
ATOM 1509 O O . GLY A 1 190 ? -1.037 -5.194 -15.810 1.00 84.00 190 GLY A O 1
ATOM 1510 N N . LEU A 1 191 ? 0.554 -6.760 -15.481 1.00 89.75 191 LEU A N 1
ATOM 1511 C CA . LEU A 1 191 ? -0.321 -7.886 -15.159 1.00 89.75 191 LEU A CA 1
ATOM 1512 C C . LEU A 1 191 ? 0.051 -8.376 -13.755 1.00 89.75 191 LEU A C 1
ATOM 1514 O O . LEU A 1 191 ? 1.222 -8.641 -13.494 1.00 89.75 191 LEU A O 1
ATOM 1518 N N . VAL A 1 192 ? -0.932 -8.477 -12.864 1.00 92.75 192 VAL A N 1
ATOM 1519 C CA . VAL A 1 192 ? -0.743 -8.858 -11.457 1.00 92.75 192 VAL A CA 1
ATOM 1520 C C . VAL A 1 192 ? -1.581 -10.099 -11.168 1.00 92.75 192 VAL A C 1
ATOM 1522 O O . VAL A 1 192 ? -2.721 -10.186 -11.630 1.00 92.75 192 VAL A O 1
ATOM 1525 N N . HIS A 1 193 ? -1.034 -11.063 -10.429 1.00 94.50 193 HIS A N 1
ATOM 1526 C CA . HIS A 1 193 ? -1.790 -12.207 -9.923 1.00 94.50 193 HIS A CA 1
ATOM 1527 C C . HIS A 1 193 ? -2.292 -11.897 -8.508 1.00 94.50 193 HIS A C 1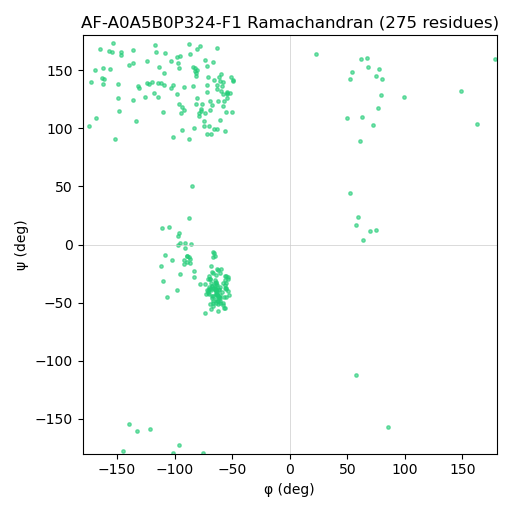
ATOM 1529 O O . HIS A 1 193 ? -1.488 -11.630 -7.620 1.00 94.50 193 HIS A O 1
ATOM 1535 N N . LEU A 1 194 ? -3.613 -11.874 -8.317 1.00 93.31 194 LEU A N 1
ATOM 1536 C CA . LEU A 1 194 ? -4.252 -11.592 -7.031 1.00 93.31 194 LEU A CA 1
ATOM 1537 C C . LEU A 1 194 ? -4.891 -12.871 -6.489 1.00 93.31 194 LEU A C 1
ATOM 1539 O O . LEU A 1 194 ? -5.841 -13.384 -7.077 1.00 93.31 194 LEU A O 1
ATOM 1543 N N . GLU A 1 195 ? -4.363 -13.366 -5.378 1.00 94.00 195 GLU A N 1
ATOM 1544 C CA . GLU A 1 195 ? -4.829 -14.563 -4.665 1.00 94.00 195 GLU A CA 1
ATOM 1545 C C . GLU A 1 195 ? -5.516 -14.154 -3.350 1.00 94.00 195 GLU A C 1
ATOM 1547 O O . GLU A 1 195 ? -5.336 -13.023 -2.895 1.00 94.00 195 GLU A O 1
ATOM 1552 N N . ASP A 1 196 ? -6.278 -15.048 -2.715 1.00 95.06 196 ASP A N 1
ATOM 1553 C CA . ASP A 1 196 ? -6.994 -14.755 -1.459 1.00 95.06 196 ASP A CA 1
ATOM 1554 C C . ASP A 1 196 ? -6.066 -14.184 -0.374 1.00 95.06 196 ASP A C 1
ATOM 1556 O O . ASP A 1 196 ? -6.361 -13.148 0.224 1.00 95.06 196 ASP A O 1
ATOM 1560 N N . PHE A 1 197 ? -4.870 -14.766 -0.227 1.00 94.19 197 PHE A N 1
ATOM 1561 C CA . PHE A 1 197 ? -3.845 -14.311 0.716 1.00 94.19 197 PHE A CA 1
ATOM 1562 C C . PHE A 1 197 ? -3.455 -12.831 0.533 1.00 94.19 197 PHE A C 1
ATOM 1564 O O . PHE A 1 197 ? -3.161 -12.146 1.512 1.00 94.19 197 PHE A O 1
ATOM 1571 N N . PHE A 1 198 ? -3.480 -12.294 -0.695 1.00 95.25 198 PHE A N 1
ATOM 1572 C CA . PHE A 1 198 ? -3.232 -10.866 -0.933 1.00 95.25 198 PHE A CA 1
ATOM 1573 C C . PHE A 1 198 ? -4.314 -9.996 -0.281 1.00 95.25 198 PHE A C 1
ATOM 1575 O O . PHE A 1 198 ? -4.001 -8.964 0.319 1.00 95.25 198 PHE A O 1
ATOM 1582 N N . VAL A 1 199 ? -5.579 -10.409 -0.394 1.00 96.12 199 VAL A N 1
ATOM 1583 C CA . VAL A 1 199 ? -6.725 -9.694 0.179 1.00 96.12 199 VAL A CA 1
ATOM 1584 C C . VAL A 1 199 ? -6.692 -9.794 1.697 1.00 96.12 199 VAL A C 1
ATOM 1586 O O . VAL A 1 199 ? -6.706 -8.762 2.366 1.00 96.12 199 VAL A O 1
ATOM 1589 N N . GLU A 1 200 ? -6.557 -11.008 2.231 1.00 96.12 200 GLU A N 1
ATOM 1590 C CA . GLU A 1 200 ? -6.496 -11.278 3.670 1.00 96.12 200 GLU A CA 1
ATOM 1591 C C . GLU A 1 200 ? -5.347 -10.519 4.346 1.00 96.12 200 GLU A C 1
ATOM 1593 O O . GLU A 1 200 ? -5.568 -9.797 5.319 1.00 96.12 200 GLU A O 1
ATOM 1598 N N . TYR A 1 201 ? -4.127 -10.604 3.802 1.00 96.25 201 TYR A N 1
ATOM 1599 C CA . TYR A 1 201 ? -2.956 -9.926 4.362 1.00 96.25 201 TYR A CA 1
ATOM 1600 C C . TYR A 1 201 ? -3.080 -8.397 4.308 1.00 96.25 201 TYR A C 1
ATOM 1602 O O . TYR A 1 201 ? -2.671 -7.697 5.243 1.00 96.25 201 TYR A O 1
ATOM 1610 N N . THR A 1 202 ? -3.668 -7.866 3.231 1.00 97.38 202 THR A N 1
ATOM 1611 C CA . THR A 1 202 ? -3.927 -6.427 3.098 1.00 97.38 202 THR A CA 1
ATOM 1612 C C . THR A 1 202 ? -4.966 -5.975 4.117 1.00 97.38 202 THR A C 1
ATOM 1614 O O . THR A 1 202 ? -4.700 -5.052 4.883 1.00 97.38 202 THR A O 1
ATOM 1617 N N . GLN A 1 203 ? -6.112 -6.655 4.206 1.00 97.62 203 GLN A N 1
ATOM 1618 C CA . GLN A 1 203 ? -7.170 -6.302 5.153 1.00 97.62 203 GLN A CA 1
ATOM 1619 C C . GLN A 1 203 ? -6.717 -6.454 6.612 1.00 97.62 203 GLN A C 1
ATOM 1621 O O . GLN A 1 203 ? -6.978 -5.564 7.416 1.00 97.62 203 GLN A O 1
ATOM 1626 N N . ALA A 1 204 ? -5.957 -7.499 6.953 1.00 96.69 204 ALA A N 1
ATOM 1627 C CA . ALA A 1 204 ? -5.358 -7.659 8.279 1.00 96.69 204 ALA A CA 1
ATOM 1628 C C . ALA A 1 204 ? -4.335 -6.554 8.608 1.00 96.69 204 ALA A C 1
ATOM 1630 O O . ALA A 1 204 ? -4.236 -6.114 9.752 1.00 96.69 204 ALA A O 1
ATOM 1631 N N . THR A 1 205 ? -3.579 -6.065 7.622 1.00 97.50 205 THR A N 1
ATOM 1632 C CA . THR A 1 205 ? -2.638 -4.948 7.819 1.00 97.50 205 THR A CA 1
ATOM 1633 C C . THR A 1 205 ? -3.363 -3.621 8.032 1.00 97.50 205 THR A C 1
ATOM 1635 O O . THR A 1 205 ? -3.015 -2.880 8.948 1.00 97.50 205 THR A O 1
ATOM 1638 N N . LEU A 1 206 ? -4.422 -3.359 7.266 1.00 97.69 206 LEU A N 1
ATOM 1639 C CA . LEU A 1 206 ? -5.282 -2.191 7.457 1.00 97.69 206 LEU A CA 1
ATOM 1640 C C . LEU A 1 206 ? -6.018 -2.232 8.807 1.00 97.69 206 LEU A C 1
ATOM 1642 O O . LEU A 1 206 ? -6.094 -1.217 9.496 1.00 97.69 206 LEU A O 1
ATOM 1646 N N . ALA A 1 207 ? -6.477 -3.411 9.237 1.00 97.19 207 ALA A N 1
ATOM 1647 C CA . ALA A 1 207 ? -7.123 -3.620 10.533 1.00 97.19 20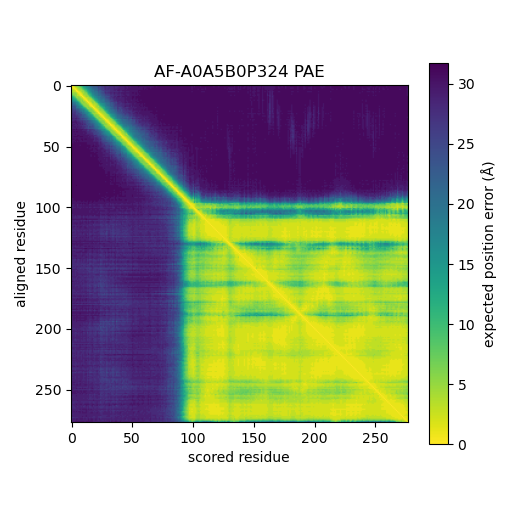7 ALA A CA 1
ATOM 1648 C C . ALA A 1 207 ? -6.186 -3.379 11.726 1.00 97.19 207 ALA A C 1
ATOM 1650 O O . ALA A 1 207 ? -6.593 -2.755 12.709 1.00 97.19 207 ALA A O 1
ATOM 1651 N N . ARG A 1 208 ? -4.917 -3.797 11.628 1.00 96.50 208 ARG A N 1
ATOM 1652 C CA . ARG A 1 208 ? -3.874 -3.457 12.614 1.00 96.50 208 ARG A CA 1
ATOM 1653 C C . ARG A 1 208 ? -3.573 -1.960 12.665 1.00 96.50 208 ARG A C 1
ATOM 1655 O O . ARG A 1 208 ? -3.318 -1.456 13.746 1.00 96.50 208 ARG A O 1
ATOM 1662 N N . LEU A 1 209 ? -3.684 -1.243 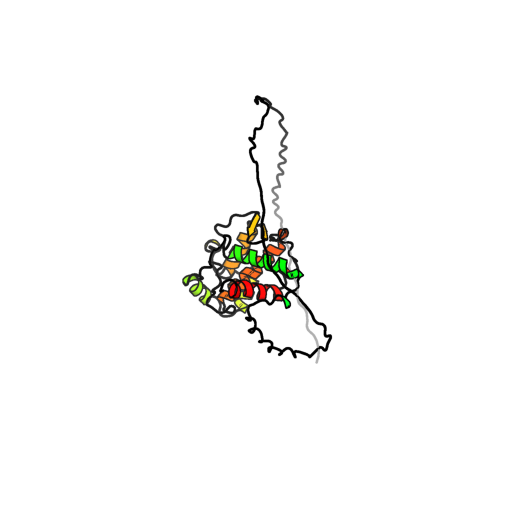11.548 1.00 96.69 209 LEU A N 1
ATOM 1663 C CA . LEU A 1 209 ? -3.453 0.206 11.477 1.00 96.69 209 LEU A CA 1
ATOM 1664 C C . LEU A 1 209 ? -4.706 1.075 11.702 1.00 96.69 209 LEU A C 1
ATOM 1666 O O . LEU A 1 209 ? -4.613 2.295 11.644 1.00 96.69 209 LEU A O 1
ATOM 1670 N N . GLY A 1 210 ? -5.881 0.488 11.959 1.00 96.25 210 GLY A N 1
ATOM 1671 C CA . GLY A 1 210 ? -7.120 1.254 12.168 1.00 96.25 210 GLY A CA 1
ATOM 1672 C C . GLY A 1 210 ? -7.745 1.839 10.889 1.00 96.25 210 GLY A C 1
ATOM 1673 O O . GLY A 1 210 ? -8.649 2.669 10.968 1.00 96.25 210 GLY A O 1
ATOM 1674 N N . LEU A 1 211 ? -7.299 1.414 9.703 1.00 96.75 211 LEU A N 1
ATOM 1675 C CA . LEU A 1 211 ? -7.698 1.983 8.413 1.00 96.75 211 LEU A CA 1
ATOM 1676 C C . LEU A 1 211 ? -8.879 1.214 7.793 1.00 96.75 211 LEU A C 1
ATOM 1678 O O . LEU A 1 211 ? -8.686 0.198 7.132 1.00 96.75 211 LEU A O 1
ATOM 1682 N N . ARG A 1 212 ? -10.123 1.697 7.937 1.00 95.69 212 ARG A N 1
ATOM 1683 C CA . ARG A 1 212 ? -11.289 1.068 7.261 1.00 95.69 212 ARG A CA 1
ATOM 1684 C C . ARG A 1 212 ? -11.224 1.156 5.738 1.00 95.69 212 ARG A C 1
ATOM 1686 O O . ARG A 1 212 ? -11.705 0.255 5.052 1.00 95.69 212 ARG A O 1
ATOM 1693 N N . ILE A 1 213 ? -10.646 2.235 5.223 1.00 95.25 213 ILE A N 1
ATOM 1694 C CA . ILE A 1 213 ? -10.394 2.462 3.802 1.00 95.25 213 ILE A CA 1
ATOM 1695 C C . ILE A 1 213 ? -8.935 2.889 3.670 1.00 95.25 213 ILE A C 1
ATOM 1697 O O . ILE A 1 213 ? -8.466 3.731 4.434 1.00 95.25 213 ILE A O 1
ATOM 1701 N N . TRP A 1 214 ? -8.229 2.318 2.700 1.00 97.25 214 TRP A N 1
ATOM 1702 C CA . TRP A 1 214 ? -6.947 2.828 2.238 1.00 97.25 214 TRP A CA 1
ATOM 1703 C C . TRP A 1 214 ? -7.189 3.944 1.217 1.00 97.25 214 TRP A C 1
ATOM 1705 O O . TRP A 1 214 ? -7.530 3.676 0.063 1.00 97.25 214 TRP A O 1
ATOM 1715 N N . ALA A 1 215 ? -7.082 5.189 1.671 1.00 96.19 215 ALA A N 1
ATOM 1716 C CA . ALA A 1 215 ? -7.249 6.386 0.856 1.00 96.19 215 ALA A CA 1
ATOM 1717 C C . ALA A 1 215 ? -6.409 7.523 1.464 1.00 96.19 215 ALA A C 1
ATOM 1719 O O . ALA A 1 215 ? -6.918 8.214 2.341 1.00 96.19 215 ALA A O 1
ATOM 1720 N N . PRO A 1 216 ? -5.138 7.698 1.052 1.00 97.12 216 PRO A N 1
ATOM 1721 C CA . PRO A 1 216 ? -4.288 8.796 1.513 1.00 97.12 216 PRO A CA 1
ATOM 1722 C C . PRO A 1 216 ? -4.984 10.156 1.422 1.00 97.12 216 PRO A C 1
ATOM 1724 O O . PRO A 1 216 ? -5.691 10.430 0.448 1.00 97.12 216 PRO A O 1
ATOM 1727 N N . ASP A 1 217 ? -4.747 11.014 2.409 1.00 96.06 217 ASP A N 1
ATOM 1728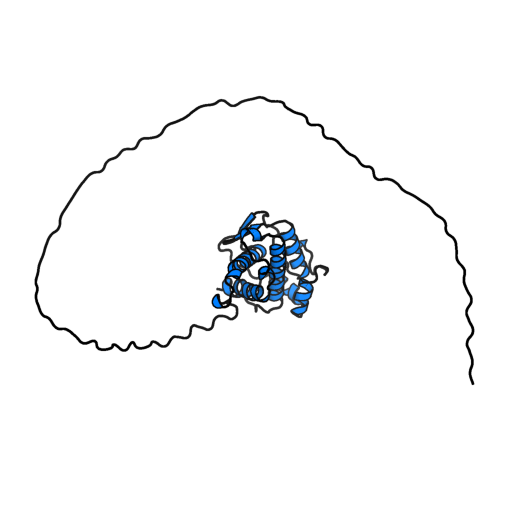 C CA . ASP A 1 217 ? -5.193 12.400 2.360 1.00 96.06 217 ASP A CA 1
ATOM 1729 C C . ASP A 1 217 ? -4.249 13.190 1.443 1.00 96.06 217 ASP A C 1
ATOM 1731 O O . ASP A 1 217 ? -3.044 13.293 1.687 1.00 96.06 217 ASP A O 1
ATOM 1735 N N . LEU A 1 218 ? -4.792 13.701 0.340 1.00 94.75 218 LEU A N 1
ATOM 1736 C CA . LEU A 1 218 ? -4.029 14.460 -0.647 1.00 94.75 218 LEU A CA 1
ATOM 1737 C C . LEU A 1 218 ? -3.930 15.949 -0.308 1.00 94.75 218 LEU A C 1
ATOM 1739 O O . LEU A 1 218 ? -3.110 16.635 -0.919 1.00 94.75 218 LEU A O 1
ATOM 1743 N N . GLU A 1 219 ? -4.715 16.455 0.645 1.00 93.69 219 GLU A N 1
ATOM 1744 C CA . GLU A 1 219 ? -4.656 17.847 1.099 1.00 93.69 219 GLU A CA 1
ATOM 1745 C C . GLU A 1 219 ? -3.777 18.042 2.337 1.00 93.69 219 GLU A C 1
ATOM 1747 O O . GLU A 1 219 ? -3.198 19.117 2.499 1.00 93.69 219 GLU A O 1
ATOM 1752 N N . ASP A 1 220 ? -3.599 16.997 3.142 1.00 94.19 220 ASP A N 1
ATOM 1753 C CA . ASP A 1 220 ? -2.655 16.973 4.261 1.00 94.19 220 ASP A CA 1
ATOM 1754 C C . ASP A 1 220 ? -1.193 16.700 3.823 1.00 94.19 220 ASP A C 1
ATOM 1756 O O . ASP A 1 220 ? -0.894 16.315 2.687 1.00 94.19 220 ASP A O 1
ATOM 1760 N N . SER A 1 221 ? -0.248 16.907 4.743 1.00 94.19 221 SER A N 1
ATOM 1761 C CA . SER A 1 221 ? 1.176 16.625 4.550 1.00 94.19 221 SER A CA 1
ATOM 1762 C C . SER A 1 221 ? 1.429 15.134 4.261 1.00 94.19 221 SER A C 1
ATOM 1764 O O . SER A 1 221 ? 0.849 14.285 4.941 1.00 94.19 221 SER A O 1
ATOM 1766 N N . PRO A 1 222 ? 2.350 14.772 3.342 1.00 94.12 222 PRO A N 1
ATOM 1767 C CA . PRO A 1 222 ? 2.795 13.385 3.159 1.00 94.12 222 PRO A CA 1
ATOM 1768 C C . PRO A 1 222 ? 3.346 12.740 4.438 1.00 94.12 222 PRO A C 1
ATOM 1770 O O . PRO A 1 222 ? 3.282 11.522 4.580 1.00 94.12 222 PRO A O 1
ATOM 1773 N N . ASP A 1 223 ? 3.871 13.563 5.351 1.00 94.50 223 ASP A N 1
ATOM 1774 C CA . ASP A 1 223 ? 4.473 13.146 6.621 1.00 94.50 223 ASP A CA 1
ATOM 1775 C C . ASP A 1 223 ? 3.479 13.218 7.804 1.00 94.50 223 ASP A C 1
ATOM 1777 O O . ASP A 1 223 ? 3.882 13.109 8.963 1.00 94.50 223 ASP A O 1
ATOM 1781 N N . SER A 1 224 ? 2.180 13.440 7.553 1.00 96.25 224 SER A N 1
ATOM 1782 C CA . SER A 1 224 ? 1.160 13.388 8.609 1.00 96.25 224 SER A CA 1
ATOM 1783 C C . SER A 1 224 ? 0.901 11.951 9.067 1.00 96.25 224 SER A C 1
ATOM 1785 O O . SER A 1 224 ? 1.066 11.007 8.297 1.00 96.25 224 SER A O 1
ATOM 1787 N N . LEU A 1 225 ? 0.453 11.760 10.315 1.00 97.31 225 LEU A N 1
ATOM 1788 C CA . LEU A 1 225 ? 0.261 10.423 10.899 1.00 97.31 225 LEU A CA 1
ATOM 1789 C C . LEU A 1 225 ? -0.664 9.526 10.053 1.00 97.31 225 LEU A C 1
ATOM 1791 O O . LEU A 1 225 ? -0.405 8.334 9.894 1.00 97.31 225 LEU A O 1
ATOM 1795 N N . TYR A 1 226 ? -1.725 10.085 9.468 1.00 97.44 226 TYR A N 1
ATOM 1796 C CA . TYR A 1 226 ? -2.644 9.313 8.629 1.00 97.44 226 TYR A CA 1
ATOM 1797 C C . TYR A 1 226 ? -2.005 8.892 7.296 1.00 97.44 226 TYR A C 1
ATOM 1799 O O . TYR A 1 226 ? -2.131 7.737 6.870 1.00 97.44 226 TYR A O 1
ATOM 1807 N N . ASN A 1 227 ? -1.267 9.804 6.657 1.00 97.25 227 ASN A N 1
ATOM 1808 C CA . ASN A 1 227 ? -0.533 9.509 5.429 1.00 97.25 227 ASN A CA 1
ATOM 1809 C C . ASN A 1 227 ? 0.639 8.552 5.671 1.00 97.25 227 ASN A C 1
ATOM 1811 O O . ASN A 1 227 ? 0.878 7.668 4.843 1.00 97.25 227 ASN A O 1
ATOM 1815 N N . GLU A 1 228 ? 1.274 8.625 6.840 1.00 97.38 228 GLU A N 1
ATOM 1816 C CA . GLU A 1 228 ? 2.280 7.668 7.288 1.00 97.38 228 GLU A CA 1
ATOM 1817 C C . GLU A 1 228 ? 1.698 6.260 7.422 1.00 97.38 228 GLU A C 1
ATOM 1819 O O . GLU A 1 228 ? 2.238 5.313 6.851 1.00 97.38 228 GLU A O 1
ATOM 1824 N N . ALA A 1 229 ? 0.551 6.100 8.088 1.00 97.81 229 ALA A N 1
ATOM 1825 C CA . ALA A 1 229 ? -0.112 4.799 8.176 1.00 97.81 229 ALA A CA 1
ATOM 1826 C C . ALA A 1 229 ? -0.516 4.257 6.797 1.00 97.81 229 ALA A C 1
ATOM 1828 O O . ALA A 1 229 ? -0.353 3.063 6.529 1.00 97.81 229 ALA A O 1
ATOM 1829 N N . CYS A 1 230 ? -0.975 5.120 5.885 1.00 98.19 230 CYS A N 1
ATOM 1830 C CA . CYS A 1 230 ? -1.251 4.722 4.506 1.00 98.19 230 CYS A CA 1
ATOM 1831 C C . CYS A 1 230 ? 0.024 4.265 3.772 1.00 98.19 230 CYS A C 1
ATOM 1833 O O . CYS A 1 230 ? 0.007 3.218 3.115 1.00 98.19 230 CYS A O 1
ATOM 1835 N N . ARG A 1 231 ? 1.138 4.993 3.926 1.00 98.19 231 ARG A N 1
ATOM 1836 C CA . ARG A 1 231 ? 2.460 4.662 3.370 1.00 98.19 231 ARG A CA 1
ATOM 1837 C C . ARG A 1 231 ? 2.967 3.321 3.899 1.00 98.19 231 ARG A C 1
ATOM 1839 O O . ARG A 1 231 ? 3.310 2.446 3.104 1.00 98.19 231 ARG A O 1
ATOM 1846 N N . GLN A 1 232 ? 2.946 3.121 5.215 1.00 97.56 232 GLN A N 1
ATOM 1847 C CA . GLN A 1 232 ? 3.358 1.877 5.869 1.00 97.56 232 GLN A CA 1
ATOM 1848 C C . GLN A 1 232 ? 2.508 0.686 5.416 1.00 97.56 232 GLN A C 1
ATOM 1850 O O . GLN A 1 232 ? 3.059 -0.349 5.030 1.00 97.56 232 GLN A O 1
ATOM 1855 N N . ALA A 1 233 ? 1.178 0.844 5.369 1.00 98.06 233 ALA A N 1
ATOM 1856 C CA . ALA A 1 233 ? 0.274 -0.182 4.856 1.00 98.06 233 ALA A CA 1
ATOM 1857 C C . ALA A 1 233 ? 0.649 -0.590 3.423 1.00 98.06 233 ALA A C 1
ATOM 1859 O O . ALA A 1 233 ? 0.923 -1.764 3.184 1.00 98.06 233 ALA A O 1
ATOM 1860 N N . ALA A 1 234 ? 0.743 0.377 2.503 1.00 98.44 234 ALA A N 1
ATOM 1861 C CA . ALA A 1 234 ? 1.026 0.127 1.090 1.00 98.44 234 ALA A CA 1
ATOM 1862 C C . ALA A 1 234 ? 2.401 -0.515 0.858 1.00 98.44 234 ALA A C 1
ATOM 1864 O O . ALA A 1 234 ? 2.529 -1.457 0.074 1.00 98.44 234 ALA A O 1
ATOM 1865 N N . LEU A 1 235 ? 3.443 -0.024 1.535 1.00 97.94 235 LEU A N 1
ATOM 1866 C CA . LEU A 1 235 ? 4.793 -0.561 1.384 1.00 97.94 235 LEU A CA 1
ATOM 1867 C C . LEU A 1 235 ? 4.919 -1.965 1.985 1.00 97.94 235 LEU A C 1
ATOM 1869 O O . LEU A 1 235 ? 5.567 -2.822 1.378 1.00 97.94 235 LEU A O 1
ATOM 1873 N N . LYS A 1 236 ? 4.278 -2.243 3.127 1.00 96.50 236 LYS A N 1
ATOM 1874 C CA . LYS A 1 236 ? 4.289 -3.580 3.737 1.00 96.50 236 LYS A CA 1
ATOM 1875 C C . LYS A 1 236 ? 3.528 -4.603 2.893 1.00 96.50 236 LYS A C 1
ATOM 1877 O O . LYS A 1 236 ? 4.061 -5.682 2.624 1.00 96.50 236 LYS A O 1
ATOM 1882 N N . THR A 1 237 ? 2.332 -4.269 2.410 1.00 97.44 237 THR A N 1
ATOM 1883 C CA . THR A 1 237 ? 1.546 -5.170 1.550 1.00 97.44 237 THR A CA 1
ATOM 1884 C C . THR A 1 237 ? 2.207 -5.383 0.189 1.00 97.44 237 THR A C 1
ATOM 1886 O O . THR A 1 237 ? 2.203 -6.507 -0.316 1.00 97.44 237 THR A O 1
ATOM 1889 N N . PHE A 1 238 ? 2.864 -4.362 -0.376 1.00 97.50 238 PHE A N 1
ATOM 1890 C CA . PHE A 1 238 ? 3.663 -4.510 -1.595 1.00 97.50 238 PHE A CA 1
ATOM 1891 C C . PHE A 1 238 ? 4.849 -5.460 -1.396 1.00 97.50 238 PHE A C 1
ATOM 1893 O O . PHE A 1 238 ? 5.028 -6.384 -2.191 1.00 97.50 238 PHE A O 1
ATOM 1900 N N . ARG A 1 239 ? 5.632 -5.273 -0.321 1.00 96.12 239 ARG A N 1
ATOM 1901 C CA . ARG A 1 239 ? 6.775 -6.138 0.033 1.00 96.12 239 ARG A CA 1
ATOM 1902 C C . ARG A 1 239 ? 6.347 -7.602 0.150 1.00 96.12 239 ARG A C 1
ATOM 1904 O O . ARG A 1 239 ? 7.016 -8.471 -0.412 1.00 96.12 239 ARG A O 1
ATOM 1911 N N . GLN A 1 240 ? 5.222 -7.870 0.818 1.00 95.38 240 GLN A N 1
ATOM 1912 C CA . GLN A 1 240 ? 4.678 -9.222 0.959 1.00 95.38 240 GLN A CA 1
ATOM 1913 C C . GLN A 1 240 ? 4.260 -9.820 -0.395 1.00 95.38 240 GLN A C 1
ATOM 1915 O O . GLN A 1 240 ? 4.712 -10.909 -0.747 1.00 95.38 240 GLN A O 1
ATOM 1920 N N . ALA A 1 241 ? 3.470 -9.090 -1.188 1.00 95.31 241 ALA A N 1
ATOM 1921 C CA . ALA A 1 241 ? 2.989 -9.541 -2.497 1.00 95.31 241 ALA A CA 1
ATOM 1922 C C . ALA A 1 241 ? 4.126 -9.750 -3.525 1.00 95.31 241 ALA A C 1
ATOM 1924 O O . ALA A 1 241 ? 4.078 -10.659 -4.353 1.00 95.31 241 ALA A O 1
ATOM 1925 N N . ALA A 1 242 ? 5.189 -8.944 -3.455 1.00 94.62 242 ALA A N 1
ATOM 1926 C CA . ALA A 1 242 ? 6.404 -9.133 -4.247 1.00 94.62 242 ALA A CA 1
ATOM 1927 C C . ALA A 1 242 ? 7.215 -10.372 -3.824 1.00 94.62 242 ALA A C 1
ATOM 1929 O O . ALA A 1 242 ? 7.878 -10.985 -4.663 1.00 94.62 242 ALA A O 1
ATOM 1930 N N . CYS A 1 243 ? 7.160 -10.764 -2.546 1.00 91.62 243 CYS A N 1
ATOM 1931 C CA . CYS A 1 243 ? 7.763 -12.013 -2.083 1.00 91.62 243 CYS A CA 1
ATOM 1932 C C . CYS A 1 243 ? 6.955 -13.243 -2.528 1.00 91.62 243 CYS A C 1
ATOM 1934 O O . CYS A 1 243 ? 7.569 -14.251 -2.866 1.00 91.62 243 CYS A O 1
ATOM 1936 N N . SER A 1 244 ? 5.622 -13.141 -2.601 1.00 89.62 244 SER A N 1
ATOM 1937 C CA . SER A 1 244 ? 4.710 -14.203 -3.064 1.00 89.62 244 SER A CA 1
ATOM 1938 C C . SER A 1 244 ? 4.470 -14.221 -4.585 1.00 89.62 244 SER A C 1
ATOM 1940 O O . SER A 1 244 ? 3.438 -14.700 -5.039 1.00 89.62 244 SER A O 1
ATOM 1942 N N . ASP A 1 245 ? 5.385 -13.658 -5.381 1.00 91.38 245 ASP A N 1
ATOM 1943 C CA . ASP A 1 245 ? 5.362 -13.682 -6.855 1.00 91.38 245 ASP A CA 1
ATOM 1944 C C . ASP A 1 245 ? 4.105 -13.104 -7.550 1.00 91.38 245 ASP A C 1
ATOM 1946 O O . ASP A 1 245 ? 3.947 -13.241 -8.766 1.00 91.38 245 ASP A O 1
ATOM 1950 N N . ALA A 1 246 ? 3.282 -12.315 -6.844 1.00 93.31 246 ALA A N 1
ATOM 1951 C CA . ALA A 1 246 ? 2.113 -11.624 -7.413 1.00 93.31 246 ALA A CA 1
ATOM 1952 C C . ALA A 1 246 ? 2.469 -10.727 -8.620 1.00 93.31 246 ALA A C 1
ATOM 1954 O O . ALA A 1 246 ? 1.652 -10.506 -9.519 1.00 93.31 246 ALA A O 1
ATOM 1955 N N . TYR A 1 247 ? 3.714 -10.237 -8.658 1.00 95.06 247 TYR A N 1
ATOM 1956 C CA . TYR A 1 247 ? 4.276 -9.365 -9.694 1.00 95.06 247 TYR A CA 1
ATOM 1957 C C . TYR A 1 247 ? 5.236 -10.074 -10.667 1.00 95.06 247 TYR A C 1
ATOM 1959 O O . TYR A 1 247 ? 5.956 -9.395 -11.400 1.00 95.06 247 TYR A O 1
ATOM 1967 N N . ALA A 1 248 ? 5.259 -11.412 -10.719 1.00 92.06 248 ALA A N 1
ATOM 1968 C CA . ALA A 1 248 ? 6.177 -12.165 -11.585 1.00 92.06 248 ALA A CA 1
ATOM 1969 C C . ALA A 1 248 ? 6.098 -11.739 -13.068 1.00 92.06 248 ALA A C 1
ATOM 1971 O O . ALA A 1 248 ? 7.123 -11.543 -13.719 1.00 92.06 248 ALA A O 1
ATOM 1972 N N . TYR A 1 249 ? 4.890 -11.477 -13.583 1.00 91.50 249 TYR A N 1
ATOM 1973 C CA . TYR A 1 249 ? 4.666 -11.000 -14.959 1.00 91.50 249 TYR A CA 1
ATOM 1974 C C . TYR A 1 249 ? 5.199 -9.587 -15.249 1.00 91.50 249 TYR A C 1
ATOM 1976 O O . TYR A 1 249 ? 5.225 -9.175 -16.406 1.00 91.50 249 TYR A O 1
ATOM 1984 N N . MET A 1 250 ? 5.611 -8.835 -14.226 1.00 93.56 250 MET A N 1
ATOM 1985 C CA . MET A 1 250 ? 6.215 -7.506 -14.368 1.00 93.56 250 MET A CA 1
ATOM 1986 C C . MET A 1 250 ? 7.750 -7.542 -14.326 1.00 93.56 250 MET A C 1
ATOM 1988 O O . MET A 1 250 ? 8.374 -6.492 -14.457 1.00 93.56 250 MET A O 1
ATOM 1992 N N . ASN A 1 251 ? 8.359 -8.727 -14.170 1.00 91.38 251 ASN A N 1
ATOM 1993 C CA . ASN A 1 251 ? 9.811 -8.933 -14.111 1.00 91.38 251 ASN A CA 1
ATOM 1994 C C . ASN A 1 251 ? 10.511 -8.024 -13.077 1.00 91.38 251 ASN A C 1
ATOM 1996 O O . ASN A 1 251 ? 11.525 -7.384 -13.363 1.00 91.38 251 ASN A O 1
ATOM 2000 N N . ILE A 1 252 ? 9.927 -7.913 -11.878 1.00 92.56 252 ILE A N 1
ATOM 2001 C CA . ILE A 1 252 ? 10.468 -7.061 -10.813 1.00 92.56 252 ILE A CA 1
ATOM 2002 C C . ILE A 1 252 ? 11.762 -7.630 -10.230 1.00 92.56 252 ILE A C 1
ATOM 2004 O O . ILE A 1 252 ? 11.898 -8.833 -10.005 1.00 92.56 252 ILE A O 1
ATOM 2008 N N . ASN A 1 253 ? 12.693 -6.748 -9.873 1.00 90.31 253 ASN A N 1
ATOM 2009 C CA . ASN A 1 253 ? 13.839 -7.146 -9.067 1.00 90.31 253 ASN A CA 1
ATOM 2010 C C . ASN A 1 253 ? 13.406 -7.259 -7.592 1.00 90.31 253 ASN A C 1
ATOM 2012 O O . ASN A 1 253 ? 13.084 -6.253 -6.951 1.00 90.31 253 ASN A O 1
ATOM 2016 N N . LYS A 1 254 ? 13.419 -8.481 -7.039 1.00 89.44 254 LYS A N 1
ATOM 2017 C CA . LYS A 1 254 ? 13.020 -8.758 -5.645 1.00 89.44 254 LYS A CA 1
ATOM 2018 C C . LYS A 1 254 ? 13.904 -8.058 -4.596 1.00 89.44 254 LYS A C 1
ATOM 2020 O O . LYS A 1 254 ? 13.429 -7.819 -3.489 1.00 89.44 254 LYS A O 1
ATOM 2025 N N . ASN A 1 255 ? 15.140 -7.671 -4.928 1.00 91.12 255 ASN A N 1
ATOM 2026 C CA . ASN A 1 255 ? 15.994 -6.885 -4.025 1.00 91.12 255 ASN A CA 1
ATOM 2027 C C . ASN A 1 255 ? 15.496 -5.437 -3.924 1.00 91.12 255 ASN A C 1
ATOM 2029 O O . ASN A 1 255 ? 15.360 -4.894 -2.829 1.00 91.12 255 ASN A O 1
ATOM 2033 N N . HIS A 1 256 ? 15.122 -4.839 -5.059 1.00 92.56 256 HIS A N 1
ATOM 2034 C CA . HIS A 1 256 ? 14.504 -3.511 -5.100 1.00 92.56 256 HIS A CA 1
ATOM 2035 C C . HIS A 1 256 ? 13.158 -3.476 -4.376 1.00 92.56 256 HIS A C 1
ATOM 2037 O O . HIS A 1 256 ? 12.853 -2.495 -3.705 1.00 92.56 256 HIS A O 1
ATOM 2043 N N . ALA A 1 257 ? 12.386 -4.565 -4.440 1.00 91.94 257 ALA A N 1
ATOM 2044 C CA . ALA A 1 257 ? 11.124 -4.698 -3.712 1.00 91.94 257 ALA A CA 1
ATOM 2045 C C . ALA A 1 257 ? 11.280 -4.741 -2.177 1.00 91.94 257 ALA A C 1
ATOM 2047 O O . ALA A 1 257 ? 10.277 -4.697 -1.474 1.00 91.94 257 ALA A O 1
ATOM 2048 N N . LYS A 1 258 ? 12.510 -4.801 -1.645 1.00 92.69 258 LYS A N 1
ATOM 2049 C CA . LYS A 1 258 ? 12.815 -4.690 -0.207 1.00 92.69 258 LYS A CA 1
ATOM 2050 C C . LYS A 1 258 ? 13.497 -3.367 0.167 1.00 92.69 258 LYS A C 1
ATOM 2052 O O . LYS A 1 258 ? 13.655 -3.088 1.352 1.00 92.69 258 LYS A O 1
ATOM 2057 N N . ASN A 1 259 ? 13.902 -2.556 -0.812 1.00 93.44 259 ASN A N 1
ATOM 2058 C CA . ASN A 1 259 ? 14.701 -1.357 -0.582 1.00 93.44 259 ASN A CA 1
ATOM 2059 C C . ASN A 1 259 ? 13.816 -0.133 -0.288 1.00 93.44 259 ASN A C 1
ATOM 2061 O O . ASN A 1 259 ? 13.431 0.603 -1.199 1.00 93.44 259 ASN A O 1
ATOM 2065 N N . LEU A 1 260 ? 13.521 0.108 0.992 1.00 93.69 260 LEU A N 1
ATOM 2066 C CA . LEU A 1 260 ? 12.698 1.242 1.430 1.00 93.69 260 LEU A CA 1
ATOM 2067 C C . LEU A 1 260 ? 13.241 2.608 0.965 1.00 93.69 260 LEU A C 1
ATOM 2069 O O . LEU A 1 260 ? 12.440 3.477 0.634 1.00 93.69 260 LEU A O 1
ATOM 2073 N N . GLN A 1 261 ? 14.562 2.775 0.813 1.00 92.88 261 GLN A N 1
ATOM 2074 C CA . GLN A 1 261 ? 15.167 4.016 0.296 1.00 92.88 261 GLN A CA 1
ATOM 2075 C C . GLN A 1 261 ? 14.761 4.330 -1.156 1.00 92.88 261 GLN A C 1
ATOM 2077 O O . GLN A 1 261 ? 14.819 5.481 -1.575 1.00 92.88 261 GLN A O 1
ATOM 2082 N N . LEU A 1 262 ? 14.317 3.329 -1.926 1.00 93.56 262 LEU A N 1
ATOM 2083 C CA . LEU A 1 262 ? 13.726 3.526 -3.254 1.00 93.56 262 LEU A CA 1
ATOM 2084 C C . LEU A 1 262 ? 12.193 3.531 -3.201 1.00 93.56 262 LEU A C 1
ATOM 2086 O O . LEU A 1 262 ? 11.555 4.327 -3.889 1.00 93.56 262 LEU A O 1
ATOM 2090 N N . LEU A 1 263 ? 11.580 2.667 -2.386 1.00 95.56 263 LEU A N 1
ATOM 2091 C CA . LEU A 1 263 ? 10.120 2.528 -2.338 1.00 95.56 263 LEU A CA 1
ATOM 2092 C C . LEU A 1 263 ? 9.413 3.741 -1.711 1.00 95.56 263 LEU A C 1
ATOM 2094 O O . LEU A 1 263 ? 8.357 4.128 -2.201 1.00 95.56 263 LEU A O 1
ATOM 2098 N N . ILE A 1 264 ? 9.995 4.368 -0.685 1.00 95.38 264 ILE A N 1
ATOM 2099 C CA . ILE A 1 264 ? 9.432 5.550 -0.011 1.00 95.38 264 ILE A CA 1
ATOM 2100 C C . ILE A 1 264 ? 9.311 6.754 -0.964 1.00 95.38 264 ILE A C 1
ATOM 2102 O O . ILE A 1 264 ? 8.187 7.214 -1.178 1.00 95.38 264 ILE A O 1
ATOM 2106 N N . PRO A 1 265 ? 10.388 7.244 -1.617 1.00 94.69 265 PRO A N 1
ATOM 2107 C CA . PRO A 1 265 ? 10.258 8.338 -2.580 1.00 94.69 265 PRO A CA 1
ATOM 2108 C C . PRO A 1 265 ? 9.414 7.943 -3.800 1.00 94.69 265 PRO A C 1
ATOM 2110 O O . PRO A 1 265 ? 8.762 8.797 -4.394 1.00 94.69 265 PRO A O 1
ATOM 2113 N N . THR A 1 266 ? 9.355 6.652 -4.152 1.00 95.62 266 THR A N 1
ATOM 2114 C CA . THR A 1 266 ? 8.451 6.161 -5.205 1.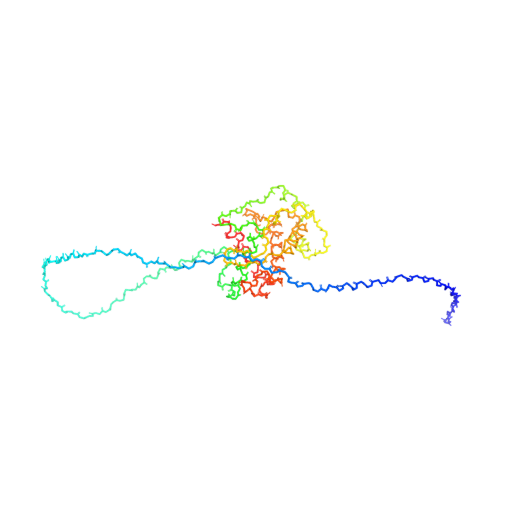00 95.62 266 THR A CA 1
ATOM 2115 C C . THR A 1 266 ? 6.981 6.291 -4.824 1.00 95.62 266 THR A C 1
ATOM 2117 O O . THR A 1 266 ? 6.174 6.730 -5.644 1.00 95.62 266 THR A O 1
ATOM 2120 N N . TYR A 1 267 ? 6.632 5.926 -3.591 1.00 97.19 267 TYR A N 1
ATOM 2121 C CA . TYR A 1 267 ? 5.290 6.089 -3.047 1.00 97.19 267 TYR A CA 1
ATOM 2122 C C . TYR A 1 267 ? 4.900 7.571 -2.996 1.00 97.19 267 TYR A C 1
ATOM 2124 O O . TYR A 1 267 ? 3.878 7.943 -3.572 1.00 97.19 267 TYR A O 1
ATOM 2132 N N . ASN A 1 268 ? 5.751 8.422 -2.407 1.00 95.75 268 ASN A N 1
ATOM 2133 C CA . ASN A 1 268 ? 5.501 9.863 -2.294 1.00 95.75 268 ASN A CA 1
ATOM 2134 C C . ASN A 1 268 ? 5.323 10.511 -3.679 1.00 95.75 268 ASN A C 1
ATOM 2136 O O . ASN A 1 268 ? 4.404 11.307 -3.878 1.00 95.75 268 ASN A O 1
ATOM 2140 N N . HIS A 1 269 ? 6.136 10.104 -4.661 1.00 94.94 269 HIS A N 1
ATOM 2141 C CA . HIS A 1 269 ? 6.000 10.556 -6.043 1.00 94.94 269 HIS A CA 1
ATOM 2142 C C . HIS A 1 269 ? 4.674 10.129 -6.679 1.00 94.94 269 HIS A C 1
ATOM 2144 O O . HIS A 1 269 ? 4.043 10.935 -7.359 1.00 94.94 269 HIS A O 1
ATOM 2150 N N . TYR A 1 270 ? 4.220 8.893 -6.462 1.00 94.75 270 TYR A N 1
ATOM 2151 C CA . TYR A 1 270 ? 2.940 8.454 -7.009 1.00 94.75 270 TYR A CA 1
ATOM 2152 C C . TYR A 1 270 ? 1.755 9.157 -6.343 1.00 94.75 270 TYR A C 1
ATOM 2154 O O . TYR A 1 270 ? 0.937 9.762 -7.028 1.00 94.75 270 TYR A O 1
ATOM 2162 N N . VAL A 1 271 ? 1.665 9.076 -5.017 1.00 95.50 271 VAL A N 1
ATOM 2163 C CA . VAL A 1 271 ? 0.488 9.506 -4.257 1.00 95.50 271 VAL A CA 1
ATOM 2164 C C . VAL A 1 271 ? 0.409 11.029 -4.202 1.00 95.50 271 VAL A C 1
ATOM 2166 O O . VAL A 1 271 ? -0.536 11.611 -4.723 1.00 95.50 271 VAL A O 1
ATOM 2169 N N . HIS A 1 272 ? 1.427 11.691 -3.655 1.00 94.31 272 HIS A N 1
ATOM 2170 C CA . HIS A 1 272 ? 1.345 13.116 -3.325 1.00 94.31 272 HIS A CA 1
ATOM 2171 C C . HIS A 1 272 ? 1.830 14.047 -4.451 1.00 94.31 272 HIS A C 1
ATOM 2173 O O . HIS A 1 272 ? 1.543 15.241 -4.415 1.00 94.31 272 HIS A O 1
ATOM 2179 N N . PHE A 1 273 ? 2.522 13.526 -5.476 1.00 92.62 273 PHE A N 1
ATOM 2180 C CA . PHE A 1 273 ? 2.895 14.306 -6.666 1.00 92.62 273 PHE A CA 1
ATOM 2181 C C . PHE A 1 273 ? 2.080 13.942 -7.920 1.00 92.62 273 PHE A C 1
ATOM 2183 O O . PHE A 1 273 ? 1.617 14.853 -8.598 1.00 92.62 273 PHE A O 1
ATOM 2190 N N . LEU A 1 274 ? 1.870 12.658 -8.247 1.00 91.94 274 LEU A N 1
ATOM 2191 C CA . LEU A 1 274 ? 1.150 12.257 -9.472 1.00 91.94 274 LEU A CA 1
ATOM 2192 C C . LEU A 1 274 ? -0.374 12.104 -9.323 1.00 91.94 274 LEU A C 1
ATOM 2194 O O . LEU A 1 274 ? -1.024 11.888 -10.341 1.00 91.94 274 LEU A O 1
ATOM 2198 N N . GLN A 1 275 ? -0.967 12.124 -8.121 1.00 90.62 275 GLN A N 1
ATOM 2199 C CA . GLN A 1 275 ? -2.439 12.185 -7.973 1.00 90.62 275 GLN A CA 1
ATOM 2200 C C . GLN A 1 275 ? -2.961 13.582 -7.607 1.00 90.62 275 GLN A C 1
ATOM 2202 O O . GLN A 1 275 ? -4.161 13.814 -7.723 1.00 90.62 275 GLN A O 1
ATOM 2207 N N . LYS A 1 276 ? -2.081 14.508 -7.196 1.00 83.62 276 LYS A N 1
ATOM 2208 C CA . LYS A 1 276 ? -2.436 15.905 -6.888 1.00 83.62 276 LYS A CA 1
ATOM 2209 C C . LYS A 1 276 ? -2.354 16.849 -8.104 1.00 83.62 276 LYS A C 1
ATOM 2211 O O . LYS A 1 276 ? -2.880 17.956 -8.041 1.00 83.62 276 LYS A O 1
ATOM 2216 N N . ASN A 1 277 ? -1.704 16.420 -9.193 1.00 61.97 277 ASN A N 1
ATOM 2217 C CA . ASN A 1 277 ? -1.503 17.175 -10.441 1.00 61.97 277 ASN A CA 1
ATOM 2218 C C . ASN A 1 277 ? -1.976 16.366 -11.656 1.00 61.97 277 ASN A C 1
ATOM 2220 O O . ASN A 1 277 ? -2.475 16.996 -12.612 1.00 61.97 277 ASN A O 1
#

Organism: NCBI:txid56615

Solvent-accessible surface area (backbone atoms only — not comparable to full-atom values): 18533 Å² total; per-residue (Å²): 142,85,84,91,83,87,85,86,84,88,89,88,80,91,85,91,85,88,83,88,85,87,84,79,90,82,83,84,86,80,82,82,79,87,85,78,89,86,80,88,88,89,86,86,91,83,84,87,89,91,85,86,86,84,86,88,86,84,84,88,78,91,81,84,82,91,81,91,81,90,85,88,84,90,86,90,86,81,86,78,93,73,87,81,74,76,78,78,72,77,81,74,76,69,76,82,74,56,92,44,53,69,56,70,88,82,49,64,78,81,42,56,40,38,51,55,48,51,54,35,48,53,27,56,56,56,66,46,67,56,90,88,62,73,89,64,72,53,55,69,68,56,53,56,57,40,65,74,75,58,93,51,67,65,61,46,53,51,44,67,67,42,81,85,55,75,55,71,37,64,56,90,64,32,58,46,63,74,83,63,81,67,45,82,43,76,33,94,93,41,46,34,50,39,54,70,67,58,53,54,54,41,33,52,48,28,12,34,68,43,37,43,57,58,40,59,52,79,87,55,57,76,85,33,68,67,27,41,47,43,50,52,44,52,54,52,46,45,37,52,39,53,72,69,50,25,40,58,79,45,69,46,44,66,68,62,51,66,36,57,89,57,47,50,49,49,50,39,19,49,56,68,42,62,68,74,107